Protein AF-A0AAF0Y4F6-F1 (afdb_monomer_lite)

Sequence (196 aa):
MMYAAILATLAAAAPTLATTPGAWFKFPTVPANGFETVSAKYWIDPSSNWTTGYYAATQWSFQGAWPDVQYFGLQPRSKGDGTTTGHLVYSVFGNGSRSKVVERGADGSRRWNGTFIDDQAGKRTPIASFWTDASYGGLSGSVSQWLEYYPFNGMSPLPSEHPCQPKFHIYYGKPNNYISQWTQDGSLEITAGIFS

pLDDT: mean 73.71, std 18.16, range [33.44, 92.25]

Organism: NCBI:txid143232

Structure (mmCIF, N/CA/C/O backbone):
data_AF-A0AAF0Y4F6-F1
#
_entry.id   AF-A0AAF0Y4F6-F1
#
loop_
_atom_site.group_PDB
_atom_site.id
_atom_site.type_symbol
_atom_site.label_atom_id
_atom_site.label_alt_id
_atom_site.label_comp_id
_atom_site.label_asym_id
_atom_site.label_entity_id
_atom_site.label_seq_id
_atom_site.pdbx_PDB_ins_code
_atom_site.Cartn_x
_atom_site.Cartn_y
_atom_site.Cartn_z
_atom_site.occupancy
_atom_site.B_iso_or_equiv
_atom_site.auth_seq_id
_atom_site.auth_comp_id
_atom_site.auth_asym_id
_atom_site.auth_atom_id
_atom_site.pdbx_PDB_model_num
ATOM 1 N N . MET A 1 1 ? 32.714 44.844 44.722 1.00 39.62 1 MET A N 1
ATOM 2 C CA . MET A 1 1 ? 32.118 43.507 44.511 1.00 39.62 1 MET A CA 1
ATOM 3 C C . MET A 1 1 ? 30.900 43.695 43.622 1.00 39.62 1 MET A C 1
ATOM 5 O O . MET A 1 1 ? 29.945 44.312 44.069 1.00 39.62 1 MET A O 1
ATOM 9 N N . MET A 1 2 ? 30.975 43.297 42.351 1.00 34.81 2 MET A N 1
ATOM 10 C CA . MET A 1 2 ? 29.891 43.466 41.372 1.00 34.81 2 MET A CA 1
ATOM 11 C C . MET A 1 2 ? 29.287 42.086 41.102 1.00 34.81 2 MET A C 1
ATOM 13 O O . MET A 1 2 ? 30.004 41.184 40.678 1.00 34.81 2 MET A O 1
ATOM 17 N N . TYR A 1 3 ? 28.002 41.909 41.409 1.00 37.38 3 TYR A N 1
ATOM 18 C CA . TYR A 1 3 ? 27.256 40.689 41.106 1.00 37.38 3 TYR A CA 1
ATOM 19 C C . TYR A 1 3 ? 26.890 40.681 39.617 1.00 37.38 3 TYR A C 1
ATOM 21 O O . TYR A 1 3 ? 26.198 41.581 39.146 1.00 37.38 3 TYR A O 1
ATOM 29 N N . ALA A 1 4 ? 27.354 39.673 38.879 1.00 40.25 4 ALA A N 1
ATOM 30 C CA . ALA A 1 4 ? 26.894 39.397 37.523 1.00 40.25 4 ALA A CA 1
ATOM 31 C C . ALA A 1 4 ? 25.619 38.544 37.598 1.00 40.25 4 ALA A C 1
ATOM 33 O O . ALA A 1 4 ? 25.645 37.423 38.105 1.00 40.25 4 ALA A O 1
ATOM 34 N N . ALA A 1 5 ? 24.499 39.082 37.115 1.00 44.09 5 ALA A N 1
ATOM 35 C CA . ALA A 1 5 ? 23.266 38.327 36.942 1.00 44.09 5 ALA A CA 1
ATOM 36 C C . ALA A 1 5 ? 23.395 37.433 35.699 1.00 44.09 5 ALA A C 1
ATOM 38 O O . ALA A 1 5 ? 23.542 37.928 34.583 1.00 44.09 5 ALA A O 1
ATOM 39 N N . ILE A 1 6 ? 23.350 36.116 35.893 1.00 42.28 6 ILE A N 1
ATOM 40 C CA . ILE A 1 6 ? 23.262 35.146 34.800 1.00 42.28 6 ILE A CA 1
ATOM 41 C C . ILE A 1 6 ? 21.784 35.055 34.405 1.00 42.28 6 ILE A C 1
ATOM 43 O O . ILE A 1 6 ? 20.976 34.492 35.142 1.00 42.28 6 ILE A O 1
ATOM 47 N N . LEU A 1 7 ? 21.422 35.627 33.253 1.00 37.66 7 LEU A N 1
ATOM 48 C CA . LEU A 1 7 ? 20.148 35.328 32.599 1.00 37.66 7 LEU A CA 1
ATOM 49 C C . LEU A 1 7 ? 20.203 33.885 32.083 1.00 37.66 7 LEU A C 1
ATOM 51 O O . LEU A 1 7 ? 20.931 33.588 31.138 1.00 37.66 7 LEU A O 1
ATOM 55 N N . ALA A 1 8 ? 19.418 32.995 32.685 1.00 40.91 8 ALA A N 1
ATOM 56 C CA . ALA A 1 8 ? 19.114 31.700 32.096 1.00 40.91 8 ALA A CA 1
ATOM 57 C C . ALA A 1 8 ? 18.109 31.913 30.954 1.00 40.91 8 ALA A C 1
ATOM 59 O O . ALA A 1 8 ? 16.932 32.191 31.186 1.00 40.91 8 ALA A O 1
ATOM 60 N N . THR A 1 9 ? 18.571 31.814 29.711 1.00 39.66 9 THR A N 1
ATOM 61 C CA . THR A 1 9 ? 17.699 31.711 28.543 1.00 39.66 9 THR A CA 1
ATOM 62 C C . THR A 1 9 ? 16.980 30.366 28.586 1.00 39.66 9 THR A C 1
ATOM 64 O O . THR A 1 9 ? 17.579 29.308 28.406 1.00 39.66 9 THR A O 1
ATOM 67 N N . LEU A 1 10 ? 15.673 30.407 28.841 1.00 37.56 10 LEU A N 1
ATOM 68 C CA . LEU A 1 10 ? 14.789 29.261 28.680 1.00 37.56 10 LEU A CA 1
ATOM 69 C C . LEU A 1 10 ? 14.733 28.936 27.178 1.00 37.56 10 LEU A C 1
ATOM 71 O O . LEU A 1 10 ? 14.124 29.671 26.401 1.00 37.56 10 LEU A O 1
ATOM 75 N N . ALA A 1 11 ? 15.419 27.878 26.748 1.00 40.16 11 ALA A N 1
ATOM 76 C CA . ALA A 1 11 ? 15.269 27.365 25.395 1.00 40.16 11 ALA A CA 1
ATOM 77 C C . ALA A 1 11 ? 13.825 26.868 25.242 1.00 40.16 11 ALA A C 1
ATOM 79 O O . ALA A 1 11 ? 13.437 25.872 25.852 1.00 40.16 11 ALA A O 1
ATOM 80 N N . ALA A 1 12 ? 13.018 27.583 24.457 1.00 39.97 12 ALA A N 1
ATOM 81 C CA . ALA A 1 12 ? 11.730 27.079 24.017 1.00 39.97 12 ALA A CA 1
ATOM 82 C C . ALA A 1 12 ? 11.992 25.799 23.214 1.00 39.97 12 ALA A C 1
ATOM 84 O O . ALA A 1 12 ? 12.579 25.847 22.132 1.00 39.97 12 ALA A O 1
ATOM 85 N N . ALA A 1 13 ? 11.604 24.649 23.765 1.00 39.06 13 ALA A N 1
ATOM 86 C CA . ALA A 1 13 ? 11.522 23.423 22.995 1.00 39.06 13 ALA A CA 1
ATOM 87 C C . ALA A 1 13 ? 10.514 23.680 21.870 1.00 39.06 13 ALA A C 1
ATOM 89 O O . ALA A 1 13 ? 9.320 23.837 22.126 1.00 39.06 13 ALA A O 1
ATOM 90 N N . ALA A 1 14 ? 11.003 23.802 20.634 1.00 36.94 14 ALA A N 1
ATOM 91 C CA . ALA A 1 14 ? 10.131 23.801 19.473 1.00 36.94 14 ALA A CA 1
ATOM 92 C C . ALA A 1 14 ? 9.276 22.524 19.549 1.00 36.94 14 ALA A C 1
ATOM 94 O O . ALA A 1 14 ? 9.843 21.457 19.811 1.00 36.94 14 ALA A O 1
ATOM 95 N N . PRO A 1 15 ? 7.945 22.603 19.370 1.00 39.66 15 PRO A N 1
ATOM 96 C CA . PRO A 1 15 ? 7.125 21.408 19.316 1.00 39.66 15 PRO A CA 1
ATOM 97 C C . PRO A 1 15 ? 7.684 20.527 18.203 1.00 39.66 15 PRO A C 1
ATOM 99 O O . PRO A 1 15 ? 7.708 20.913 17.032 1.00 39.66 15 PRO A O 1
ATOM 102 N N . THR A 1 16 ? 8.196 19.360 18.579 1.00 36.19 16 THR A N 1
ATOM 103 C CA . THR A 1 16 ? 8.467 18.295 17.629 1.00 36.19 16 THR A CA 1
ATOM 104 C C . THR A 1 16 ? 7.122 17.961 17.003 1.00 36.19 16 THR A C 1
ATOM 106 O O . THR A 1 16 ? 6.253 17.381 17.650 1.00 36.19 16 THR A O 1
ATOM 109 N N . LEU A 1 17 ? 6.911 18.399 15.757 1.00 39.03 17 LEU A N 1
ATOM 110 C CA . LEU A 1 17 ? 5.812 17.899 14.942 1.00 39.03 17 LEU A CA 1
ATOM 111 C C . LEU A 1 17 ? 5.880 16.377 15.041 1.00 39.03 17 LEU A C 1
ATOM 113 O O . LEU A 1 17 ? 6.942 15.801 14.790 1.00 39.03 17 LEU A O 1
ATOM 117 N N . ALA A 1 18 ? 4.799 15.747 15.500 1.00 42.53 18 ALA A N 1
ATOM 118 C CA . ALA A 1 18 ? 4.727 14.302 15.605 1.00 42.53 18 ALA A CA 1
ATOM 119 C C . ALA A 1 18 ? 4.980 13.734 14.206 1.00 42.53 18 ALA A C 1
ATOM 121 O O . ALA A 1 18 ? 4.117 13.788 13.333 1.00 42.53 18 ALA A O 1
ATOM 122 N N . THR A 1 19 ? 6.200 13.262 13.958 1.00 51.12 19 THR A N 1
ATOM 123 C CA . THR A 1 19 ? 6.529 12.587 12.711 1.00 51.12 19 THR A CA 1
ATOM 124 C C . THR A 1 19 ? 5.652 11.352 12.641 1.00 51.12 19 THR A C 1
ATOM 126 O O . THR A 1 19 ? 5.628 10.579 13.603 1.00 51.12 19 THR A O 1
ATOM 129 N N . THR A 1 20 ? 4.950 11.169 11.526 1.00 64.50 20 THR A N 1
ATOM 130 C CA . THR A 1 20 ? 4.174 9.963 11.241 1.00 64.50 20 THR A CA 1
ATOM 131 C C . THR A 1 20 ? 5.002 8.731 11.619 1.00 64.50 20 THR A C 1
ATOM 133 O O . THR A 1 20 ? 6.095 8.562 11.066 1.00 64.50 20 THR A O 1
ATOM 136 N N . PRO A 1 21 ? 4.558 7.896 12.579 1.00 80.81 21 PRO A N 1
ATOM 137 C CA . PRO A 1 21 ? 5.321 6.726 12.977 1.00 80.81 21 PRO A CA 1
ATOM 138 C C . PRO A 1 21 ? 5.511 5.825 11.761 1.00 80.81 21 PRO A C 1
ATOM 140 O O . PRO A 1 21 ? 4.554 5.483 11.060 1.00 80.81 21 PRO A O 1
ATOM 143 N N . GLY A 1 22 ? 6.764 5.466 11.497 1.00 83.06 22 GLY A N 1
ATOM 144 C CA . GLY A 1 22 ? 7.112 4.740 10.292 1.00 83.06 22 GLY A CA 1
ATOM 145 C C . GLY A 1 22 ? 8.460 4.045 10.359 1.00 83.06 22 GLY A C 1
ATOM 146 O O . GLY A 1 22 ? 9.295 4.315 11.223 1.00 83.06 22 GLY A O 1
ATOM 147 N N . ALA A 1 23 ? 8.647 3.129 9.421 1.00 84.25 23 ALA A N 1
ATOM 148 C CA . ALA A 1 23 ? 9.854 2.351 9.225 1.00 84.25 23 ALA A CA 1
ATOM 149 C C . ALA A 1 23 ? 10.373 2.556 7.801 1.00 84.25 23 ALA A C 1
ATOM 151 O O . ALA A 1 23 ? 9.603 2.656 6.845 1.00 84.25 23 ALA A O 1
ATOM 152 N N . TRP A 1 24 ? 11.695 2.595 7.672 1.00 86.38 24 TRP A N 1
ATOM 153 C CA . TRP A 1 24 ? 12.390 2.797 6.407 1.00 86.38 24 TRP A CA 1
ATOM 154 C C . TRP A 1 24 ? 13.271 1.591 6.137 1.00 86.38 24 TRP A C 1
ATOM 156 O O . TRP A 1 24 ? 14.052 1.182 6.998 1.00 86.38 24 TRP A O 1
ATOM 166 N N . PHE A 1 25 ? 13.167 1.033 4.937 1.00 85.50 25 PHE A N 1
ATOM 167 C CA . PHE A 1 25 ? 13.961 -0.117 4.536 1.00 85.50 25 PHE A CA 1
ATOM 168 C C . PHE A 1 25 ? 14.711 0.188 3.252 1.00 85.50 25 PHE A C 1
ATOM 170 O O . PHE A 1 25 ? 14.218 0.875 2.354 1.00 85.50 25 PHE A O 1
ATOM 177 N N . LYS A 1 26 ? 15.914 -0.376 3.175 1.00 87.25 26 LYS A N 1
ATOM 178 C CA . LYS A 1 26 ? 16.754 -0.345 1.989 1.00 87.25 26 LYS A CA 1
ATOM 179 C C . LYS A 1 26 ? 17.141 -1.766 1.613 1.00 87.25 26 LYS A C 1
ATOM 181 O O . LYS A 1 26 ? 17.681 -2.504 2.439 1.00 87.25 26 LYS A O 1
ATOM 186 N N . PHE A 1 27 ? 16.872 -2.145 0.372 1.00 83.62 27 PHE A N 1
ATOM 187 C CA . PHE A 1 27 ? 17.299 -3.428 -0.166 1.00 83.62 27 PHE A CA 1
ATOM 188 C C . PHE A 1 27 ? 18.787 -3.370 -0.545 1.00 83.62 27 PHE A C 1
ATOM 190 O O . PHE A 1 27 ? 19.223 -2.390 -1.152 1.00 83.62 27 PHE A O 1
ATOM 197 N N . PRO A 1 28 ? 19.582 -4.396 -0.191 1.00 80.62 28 PRO A N 1
ATOM 198 C CA . PRO A 1 28 ? 21.024 -4.400 -0.443 1.00 80.62 28 PRO A CA 1
ATOM 199 C C . PRO A 1 28 ? 21.362 -4.572 -1.929 1.00 80.62 28 PRO A C 1
ATOM 201 O O . PRO A 1 28 ? 22.411 -4.124 -2.382 1.00 80.62 28 PRO A O 1
ATOM 204 N N . THR A 1 29 ? 20.470 -5.203 -2.691 1.00 84.88 29 THR A N 1
ATOM 205 C CA . THR A 1 29 ? 20.632 -5.448 -4.123 1.00 84.88 29 THR A CA 1
ATOM 206 C C . THR A 1 29 ? 19.362 -5.019 -4.833 1.00 84.88 29 THR A C 1
ATOM 208 O O . THR A 1 29 ? 18.274 -5.471 -4.483 1.00 84.88 29 THR A O 1
ATOM 211 N N . VAL A 1 30 ? 19.509 -4.141 -5.823 1.00 83.50 30 VAL A N 1
ATOM 212 C CA . VAL A 1 30 ? 18.410 -3.617 -6.637 1.00 83.50 30 VAL A CA 1
ATOM 213 C C . VAL A 1 30 ? 18.706 -3.978 -8.091 1.00 83.50 30 VAL A C 1
ATOM 215 O O . VAL A 1 30 ? 19.825 -3.720 -8.544 1.00 83.50 30 VAL A O 1
ATOM 218 N N . PRO A 1 31 ? 17.761 -4.587 -8.828 1.00 83.81 31 PRO A N 1
ATOM 219 C CA . PRO A 1 31 ? 17.922 -4.820 -10.257 1.00 83.81 31 PRO A CA 1
ATOM 220 C C . PRO A 1 31 ? 18.205 -3.512 -11.003 1.00 83.81 31 PRO A C 1
ATOM 222 O O . PRO A 1 31 ? 17.738 -2.452 -10.597 1.00 83.81 31 PRO A O 1
ATOM 225 N N . ALA A 1 32 ? 18.918 -3.585 -12.131 1.00 84.31 32 ALA A N 1
ATOM 226 C CA . ALA A 1 32 ? 19.278 -2.398 -12.914 1.00 84.31 32 ALA A CA 1
ATOM 227 C C . ALA A 1 32 ? 18.058 -1.545 -13.312 1.00 84.31 32 ALA A C 1
ATOM 229 O O . ALA A 1 32 ? 18.153 -0.322 -13.327 1.00 84.31 32 ALA A O 1
ATOM 230 N N . ASN A 1 33 ? 16.914 -2.193 -13.557 1.00 80.88 33 ASN A N 1
ATOM 231 C CA . ASN A 1 33 ? 15.648 -1.550 -13.906 1.00 80.88 33 ASN A CA 1
ATOM 232 C C . ASN A 1 33 ? 14.649 -1.491 -12.739 1.00 80.88 33 ASN A C 1
ATOM 234 O O . ASN A 1 33 ? 13.489 -1.179 -12.976 1.00 80.88 33 ASN A O 1
ATOM 238 N N . GLY A 1 34 ? 15.059 -1.787 -11.506 1.00 84.94 34 GLY A N 1
ATOM 239 C CA . GLY A 1 34 ? 14.187 -1.799 -10.330 1.00 84.94 34 GLY A CA 1
ATOM 240 C C . GLY A 1 34 ? 13.349 -3.072 -10.197 1.00 84.94 34 GLY A C 1
ATOM 241 O O . GLY A 1 34 ? 13.431 -3.992 -11.010 1.00 84.94 34 GLY A O 1
ATOM 242 N N . PHE A 1 35 ? 12.553 -3.145 -9.133 1.00 82.12 35 PHE A N 1
ATOM 243 C CA . PHE A 1 35 ? 11.660 -4.273 -8.878 1.00 82.12 35 PHE A CA 1
ATOM 244 C C . PHE A 1 35 ? 10.362 -4.150 -9.675 1.00 82.12 35 PHE A C 1
ATOM 246 O O . PHE A 1 35 ? 9.711 -3.108 -9.668 1.00 82.12 35 PHE A O 1
ATOM 253 N N . GLU A 1 36 ? 9.951 -5.240 -10.312 1.00 81.00 36 GLU A N 1
ATOM 254 C CA . GLU A 1 36 ? 8.656 -5.338 -10.998 1.00 81.00 36 GLU A CA 1
ATOM 255 C C . GLU A 1 36 ? 7.565 -5.890 -10.078 1.00 81.00 36 GLU A C 1
ATOM 257 O O . GLU A 1 36 ? 6.379 -5.764 -10.370 1.00 81.00 36 GLU A O 1
ATOM 262 N N . THR A 1 37 ? 7.960 -6.508 -8.959 1.00 77.56 37 THR A N 1
ATOM 263 C CA . THR A 1 37 ? 7.037 -7.019 -7.950 1.00 77.56 37 THR A CA 1
ATOM 264 C C . THR A 1 37 ? 7.542 -6.797 -6.538 1.00 77.56 37 THR A C 1
ATOM 266 O O . THR A 1 37 ? 8.669 -7.152 -6.185 1.00 77.56 37 THR A O 1
ATOM 269 N N . VAL A 1 38 ? 6.677 -6.205 -5.717 1.00 80.94 38 VAL A N 1
ATOM 270 C CA . VAL A 1 38 ? 6.918 -5.974 -4.292 1.00 80.94 38 VAL A CA 1
ATOM 271 C C . VAL A 1 38 ? 5.701 -6.391 -3.486 1.00 80.94 38 VAL A C 1
ATOM 273 O O . VAL A 1 38 ? 4.589 -6.500 -4.007 1.00 80.94 38 VAL A O 1
ATOM 276 N N . SER A 1 39 ? 5.925 -6.618 -2.201 1.00 83.25 39 SER A N 1
ATOM 277 C CA . SER A 1 39 ? 4.863 -6.906 -1.258 1.00 83.25 39 SER A CA 1
ATOM 278 C C . SER A 1 39 ? 5.129 -6.313 0.110 1.00 83.25 39 SER A C 1
ATOM 280 O O . SER A 1 39 ? 6.278 -6.161 0.533 1.00 83.25 39 SER A O 1
ATOM 282 N N . ALA A 1 40 ? 4.048 -5.988 0.811 1.00 83.56 40 ALA A N 1
ATOM 283 C CA . ALA A 1 40 ? 4.096 -5.593 2.208 1.00 83.56 40 ALA A CA 1
ATOM 284 C C . ALA A 1 40 ? 3.073 -6.390 3.011 1.00 83.56 40 ALA A C 1
ATOM 286 O O . ALA A 1 40 ? 1.986 -6.702 2.514 1.00 83.56 40 ALA A O 1
ATOM 287 N N . LYS A 1 41 ? 3.454 -6.708 4.252 1.00 83.06 41 LYS A N 1
ATOM 288 C CA . LYS A 1 41 ? 2.602 -7.372 5.234 1.00 83.06 41 LYS A CA 1
ATOM 289 C C . LYS A 1 41 ? 2.161 -6.391 6.308 1.00 83.06 41 LYS A C 1
ATOM 291 O O . LYS A 1 41 ? 2.988 -5.644 6.829 1.00 83.06 41 LYS A O 1
ATOM 296 N N . TYR A 1 42 ? 0.879 -6.432 6.644 1.00 80.75 42 TYR A N 1
ATOM 297 C CA . TYR A 1 42 ? 0.284 -5.631 7.708 1.00 80.75 42 TYR A CA 1
ATOM 298 C C . TYR A 1 42 ? -0.429 -6.539 8.698 1.00 80.75 42 TYR A C 1
ATOM 300 O O . TYR A 1 42 ? -1.126 -7.469 8.286 1.00 80.75 42 TYR A O 1
ATOM 308 N N . TRP A 1 43 ? -0.314 -6.215 9.983 1.00 81.69 43 TRP A N 1
ATOM 309 C CA . TRP A 1 43 ? -1.140 -6.817 11.018 1.00 81.69 43 TRP A CA 1
ATOM 310 C C . TRP A 1 43 ? -1.748 -5.765 11.918 1.00 81.69 43 TRP A C 1
ATOM 312 O O . TRP A 1 43 ? -1.031 -4.955 12.499 1.00 81.69 43 TRP A O 1
ATOM 322 N N . ILE A 1 44 ? -3.067 -5.794 12.051 1.00 81.25 44 ILE A N 1
ATOM 323 C CA . ILE A 1 44 ? -3.775 -4.863 12.927 1.00 81.25 44 ILE A CA 1
ATOM 324 C C . ILE A 1 44 ? -3.989 -5.533 14.272 1.00 81.25 44 ILE A C 1
ATOM 326 O O . ILE A 1 44 ? -4.507 -6.649 14.340 1.00 81.25 44 ILE A O 1
ATOM 330 N N . ASP A 1 45 ? -3.580 -4.836 15.329 1.00 82.44 45 ASP A N 1
ATOM 331 C CA . ASP A 1 45 ? -3.829 -5.257 16.701 1.00 82.44 45 ASP A CA 1
ATOM 332 C C . ASP A 1 45 ? -5.351 -5.273 16.938 1.00 82.44 45 ASP A C 1
ATOM 334 O O . ASP A 1 45 ? -6.000 -4.240 16.714 1.00 82.44 45 ASP A O 1
ATOM 338 N N . PRO A 1 46 ? -5.943 -6.397 17.384 1.00 81.31 46 PRO A N 1
ATOM 339 C CA . PRO A 1 46 ? -7.381 -6.489 17.637 1.00 81.31 46 PRO A CA 1
ATOM 340 C C . PRO A 1 46 ? -7.879 -5.507 18.711 1.00 81.31 46 PRO A C 1
ATOM 342 O O . PRO A 1 46 ? -9.066 -5.195 18.750 1.00 81.31 46 PRO A O 1
ATOM 345 N N . SER A 1 47 ? -6.991 -4.951 19.542 1.00 84.00 47 SER A N 1
ATOM 346 C CA . SER A 1 47 ? -7.303 -3.889 20.506 1.00 84.00 47 SER A CA 1
ATOM 347 C C . SER A 1 47 ? -7.322 -2.470 19.909 1.00 84.00 47 SER A C 1
ATOM 349 O O . SER A 1 47 ? -7.423 -1.491 20.657 1.00 84.00 47 SER A O 1
ATOM 351 N N . SER A 1 48 ? -7.176 -2.339 18.587 1.00 86.12 48 SER A N 1
ATOM 352 C CA . SER A 1 48 ? -7.249 -1.066 17.864 1.00 86.12 48 SER A CA 1
ATOM 353 C C . SER A 1 48 ? -8.686 -0.606 17.649 1.00 86.12 48 SER A C 1
ATOM 355 O O . SER A 1 48 ? -9.565 -1.393 17.304 1.00 86.12 48 SER A O 1
ATOM 357 N N . ASN A 1 49 ? -8.910 0.703 17.724 1.00 87.25 49 ASN A N 1
ATOM 358 C CA . ASN A 1 49 ? -10.168 1.317 17.324 1.00 87.25 49 ASN A CA 1
ATOM 359 C C . ASN A 1 49 ? -10.209 1.436 15.801 1.00 87.25 49 ASN A C 1
ATOM 361 O O . ASN A 1 49 ? -9.636 2.351 15.210 1.00 87.25 49 ASN A O 1
ATOM 365 N N . TRP A 1 50 ? -10.919 0.510 15.166 1.00 83.44 50 TRP A N 1
ATOM 366 C CA . TRP A 1 50 ? -11.192 0.501 13.732 1.00 83.44 50 TRP A CA 1
ATOM 367 C C . TRP A 1 50 ? -12.122 1.664 13.349 1.00 83.44 50 TRP A C 1
ATOM 369 O O . TRP A 1 50 ? -13.330 1.493 13.203 1.00 83.44 50 TRP A O 1
ATOM 379 N N . THR A 1 51 ? -11.557 2.863 13.198 1.00 84.44 51 THR A N 1
ATOM 380 C CA . THR A 1 51 ? -12.284 4.097 12.872 1.00 84.44 51 THR A CA 1
ATOM 381 C C . THR A 1 51 ? -11.671 4.829 11.682 1.00 84.44 51 THR A C 1
ATOM 383 O O . THR A 1 51 ? -10.495 4.663 11.361 1.00 84.44 51 THR A O 1
ATOM 386 N N . THR A 1 52 ? -12.484 5.662 11.037 1.00 88.50 52 THR A N 1
ATOM 387 C CA . THR A 1 52 ? -12.049 6.564 9.968 1.00 88.50 52 THR A CA 1
ATOM 388 C C . THR A 1 52 ? -11.007 7.553 10.496 1.00 88.50 52 THR A C 1
ATOM 390 O O . THR A 1 52 ? -11.137 8.056 11.609 1.00 88.50 52 THR A O 1
ATOM 393 N N . GLY A 1 53 ? -9.997 7.868 9.684 1.00 90.06 53 GLY A N 1
ATOM 394 C CA . GLY A 1 53 ? -8.937 8.822 10.034 1.00 90.06 53 GLY A CA 1
ATOM 395 C C . GLY A 1 53 ? -7.531 8.244 9.921 1.00 90.06 53 GLY A C 1
ATOM 396 O O . GLY A 1 53 ? -6.573 9.004 9.878 1.00 90.06 53 GLY A O 1
ATOM 397 N N . TYR A 1 54 ? -7.402 6.921 9.829 1.00 92.00 54 TYR A N 1
ATOM 398 C CA . TYR A 1 54 ? -6.111 6.257 9.698 1.00 92.00 54 TYR A CA 1
ATOM 399 C C . TYR A 1 54 ? -5.795 5.830 8.273 1.00 92.00 54 TYR A C 1
ATOM 401 O O . TYR A 1 54 ? -6.663 5.321 7.561 1.00 92.00 54 TYR A O 1
ATOM 409 N N . TYR A 1 55 ? -4.527 5.969 7.893 1.00 92.19 55 TYR A N 1
ATOM 410 C CA . TYR A 1 55 ? -3.959 5.327 6.720 1.00 92.19 55 TYR A CA 1
ATOM 411 C C . TYR A 1 55 ? -2.645 4.642 7.085 1.00 92.19 55 TYR A C 1
ATOM 413 O O . TYR A 1 55 ? -1.648 5.292 7.389 1.00 92.19 55 TYR A O 1
ATOM 421 N N . ALA A 1 56 ? -2.659 3.313 7.070 1.00 91.50 56 ALA A N 1
ATOM 422 C CA . ALA A 1 56 ? -1.449 2.516 7.144 1.00 91.50 56 ALA A CA 1
ATOM 423 C C . ALA A 1 56 ? -0.978 2.211 5.728 1.00 91.50 56 ALA A C 1
ATOM 425 O O . ALA A 1 56 ? -1.655 1.479 5.003 1.00 91.50 56 ALA A O 1
ATOM 426 N N . ALA A 1 57 ? 0.165 2.761 5.341 1.00 92.06 57 ALA A N 1
ATOM 427 C CA . ALA A 1 57 ? 0.633 2.728 3.968 1.00 92.06 57 ALA A CA 1
ATOM 428 C C . ALA A 1 57 ? 2.023 2.110 3.851 1.00 92.06 57 ALA A C 1
ATOM 430 O O . ALA A 1 57 ? 2.831 2.114 4.780 1.00 92.06 57 ALA A O 1
ATOM 431 N N . THR A 1 58 ? 2.303 1.564 2.674 1.00 91.75 58 THR A N 1
ATOM 432 C CA . THR A 1 58 ? 3.655 1.284 2.212 1.00 91.75 58 THR A CA 1
ATOM 433 C C . THR A 1 58 ? 3.894 2.015 0.902 1.00 91.75 58 THR A C 1
ATOM 435 O O . THR A 1 58 ? 3.042 2.026 0.016 1.00 91.75 58 THR A O 1
ATOM 438 N N . GLN A 1 59 ? 5.058 2.641 0.804 1.00 92.25 59 GLN A N 1
ATOM 439 C CA . GLN A 1 59 ? 5.431 3.570 -0.242 1.00 92.25 59 GLN A CA 1
ATOM 440 C C . GLN A 1 59 ? 6.739 3.144 -0.903 1.00 92.25 59 GLN A C 1
ATOM 442 O O . GLN A 1 59 ? 7.742 2.930 -0.223 1.00 92.25 59 GLN A O 1
ATOM 447 N N . TRP A 1 60 ? 6.745 3.121 -2.235 1.00 89.94 60 TRP A N 1
ATOM 448 C CA . TRP A 1 60 ? 7.953 2.986 -3.051 1.00 89.94 60 TRP A CA 1
ATOM 449 C C . TRP A 1 60 ? 8.087 4.160 -4.008 1.00 89.94 60 TRP A C 1
ATOM 451 O O . TRP A 1 60 ? 7.104 4.613 -4.590 1.00 89.94 60 TRP A O 1
ATOM 461 N N . SER A 1 61 ? 9.324 4.591 -4.232 1.00 90.19 61 SER A N 1
ATOM 462 C CA . SER A 1 61 ? 9.671 5.443 -5.371 1.00 90.19 61 SER A CA 1
ATOM 463 C C . SER A 1 61 ? 9.938 4.606 -6.614 1.00 90.19 61 SER A C 1
ATOM 465 O O . SER A 1 61 ? 10.399 3.464 -6.506 1.00 90.19 61 SER A O 1
ATOM 467 N N . PHE A 1 62 ? 9.719 5.193 -7.786 1.00 88.62 62 PHE A N 1
ATOM 468 C CA . PHE A 1 62 ? 10.121 4.601 -9.058 1.00 88.62 62 PHE A CA 1
ATOM 469 C C . PHE A 1 62 ? 11.580 4.929 -9.376 1.00 88.62 62 PHE A C 1
ATOM 471 O O . PHE A 1 62 ? 12.071 6.030 -9.124 1.00 88.62 62 PHE A O 1
ATOM 478 N N . GLN A 1 63 ? 12.299 3.966 -9.940 1.00 86.12 63 GLN A N 1
ATOM 479 C CA . GLN A 1 63 ? 13.648 4.195 -10.436 1.00 86.12 63 GLN A CA 1
ATOM 480 C C . GLN A 1 63 ? 13.593 5.056 -11.703 1.00 86.12 63 GLN A C 1
ATOM 482 O O . GLN A 1 63 ? 12.748 4.836 -12.560 1.00 86.12 63 GLN A O 1
ATOM 487 N N . GLY A 1 64 ? 14.480 6.045 -11.825 1.00 83.06 64 GLY A N 1
ATOM 488 C CA . GLY A 1 64 ? 14.545 6.916 -13.007 1.00 83.06 64 GLY A CA 1
ATOM 489 C C . GLY A 1 64 ? 13.440 7.977 -13.116 1.00 83.06 64 GLY A C 1
ATOM 490 O O . GLY A 1 64 ? 13.541 8.830 -13.986 1.00 83.06 64 GLY A O 1
ATOM 491 N N . ALA A 1 65 ? 12.451 7.979 -12.215 1.00 82.31 65 ALA A N 1
ATOM 492 C CA . ALA A 1 65 ? 11.323 8.915 -12.224 1.00 82.31 65 ALA A CA 1
ATOM 493 C C . ALA A 1 65 ? 11.162 9.622 -10.868 1.00 82.31 65 ALA A C 1
ATOM 495 O O . ALA A 1 65 ? 10.100 9.609 -10.270 1.00 82.31 65 ALA A O 1
ATOM 496 N N . TRP A 1 66 ? 12.228 10.207 -10.320 1.00 80.25 66 TRP A N 1
ATOM 497 C CA . TRP A 1 66 ? 12.120 10.985 -9.078 1.00 80.25 66 TRP A CA 1
ATOM 498 C C . TRP A 1 66 ? 11.414 12.332 -9.343 1.00 80.25 66 TRP A C 1
ATOM 500 O O . TRP A 1 66 ? 11.766 12.977 -10.333 1.00 80.25 66 TRP A O 1
ATOM 510 N N . PRO A 1 67 ? 10.482 12.805 -8.487 1.00 88.56 67 PRO A N 1
ATOM 511 C CA . PRO A 1 67 ? 10.111 12.314 -7.152 1.00 88.56 67 PRO A CA 1
ATOM 512 C C . PRO A 1 67 ? 8.897 11.366 -7.125 1.00 88.56 67 PRO A C 1
ATOM 514 O O . PRO A 1 67 ? 8.260 11.217 -6.082 1.00 88.56 67 PRO A O 1
ATOM 517 N N . ASP A 1 68 ? 8.566 10.734 -8.245 1.00 90.88 68 ASP A N 1
ATOM 518 C CA . ASP A 1 68 ? 7.336 9.972 -8.409 1.00 90.88 68 ASP A CA 1
ATOM 519 C C . ASP A 1 68 ? 7.336 8.686 -7.578 1.00 90.88 68 ASP A C 1
ATOM 521 O O . ASP A 1 68 ? 8.350 8.001 -7.366 1.00 90.88 68 ASP A O 1
ATOM 525 N N . VAL A 1 69 ? 6.151 8.352 -7.083 1.00 91.25 69 VAL A N 1
ATOM 526 C CA . VAL A 1 69 ? 5.953 7.350 -6.040 1.00 91.25 69 VAL A CA 1
ATOM 527 C C . VAL A 1 69 ? 4.634 6.629 -6.211 1.00 91.25 69 VAL A C 1
ATOM 529 O O . VAL A 1 69 ? 3.680 7.129 -6.807 1.00 91.25 69 VAL A O 1
ATOM 532 N N . GLN A 1 70 ? 4.566 5.450 -5.616 1.00 88.88 70 GLN A N 1
ATOM 533 C CA . GLN A 1 70 ? 3.324 4.735 -5.417 1.00 88.88 70 GLN A CA 1
ATOM 534 C C . GLN A 1 70 ? 3.143 4.357 -3.955 1.00 88.88 70 GLN A C 1
ATOM 536 O O . GLN A 1 70 ? 4.103 3.955 -3.292 1.00 88.88 70 GLN A O 1
ATOM 541 N N . TYR A 1 71 ? 1.908 4.452 -3.471 1.00 89.50 71 TYR A N 1
ATOM 542 C CA . TYR A 1 71 ? 1.527 4.054 -2.121 1.00 89.50 71 TYR A CA 1
ATOM 543 C C . TYR A 1 71 ? 0.389 3.063 -2.194 1.00 89.50 71 TYR A C 1
ATOM 545 O O . TYR A 1 71 ? -0.555 3.261 -2.955 1.00 89.50 71 TYR A O 1
ATOM 553 N N . PHE A 1 72 ? 0.425 2.056 -1.344 1.00 88.75 72 PHE A N 1
ATOM 554 C CA . PHE A 1 72 ? -0.719 1.195 -1.125 1.00 88.75 72 PHE A CA 1
ATOM 555 C C . PHE A 1 72 ? -0.883 0.891 0.354 1.00 88.75 72 PHE A C 1
ATOM 557 O O . PHE A 1 72 ? 0.072 0.991 1.124 1.00 88.75 72 PHE A O 1
ATOM 564 N N . GLY A 1 73 ? -2.088 0.515 0.763 1.00 88.94 73 GLY A N 1
ATOM 565 C CA . GLY A 1 73 ? -2.335 0.193 2.158 1.00 88.94 73 GLY A CA 1
ATOM 566 C C . GLY A 1 73 ? -3.803 0.152 2.542 1.00 88.94 73 GLY A C 1
ATOM 567 O O . GLY A 1 73 ? -4.687 0.033 1.690 1.00 88.94 73 GLY A O 1
ATOM 568 N N . LEU A 1 74 ? -4.052 0.253 3.846 1.00 88.69 74 LEU A N 1
ATOM 569 C CA . LEU A 1 74 ? -5.374 0.111 4.443 1.00 88.69 74 LEU A CA 1
ATOM 570 C C . LEU A 1 74 ? -5.817 1.395 5.147 1.00 88.69 74 LEU A C 1
ATOM 572 O O . LEU A 1 74 ? -5.092 1.967 5.962 1.00 88.69 74 LEU A O 1
ATOM 576 N N . GLN A 1 75 ? -7.062 1.777 4.888 1.00 90.62 75 GLN A N 1
ATOM 577 C CA . GLN A 1 75 ? -7.804 2.792 5.619 1.00 90.62 75 GLN A CA 1
ATOM 578 C C . GLN A 1 75 ? -9.027 2.148 6.281 1.00 90.62 75 GLN A C 1
ATOM 580 O O . GLN A 1 75 ? -9.989 1.811 5.585 1.00 90.62 75 GLN A O 1
ATOM 585 N N . PRO A 1 76 ? -9.040 1.951 7.607 1.00 88.56 76 PRO A N 1
ATOM 586 C CA . PRO A 1 76 ? -10.270 1.615 8.311 1.00 88.56 76 PRO A CA 1
ATOM 587 C C . PRO A 1 76 ? -11.318 2.712 8.076 1.00 88.56 76 PRO A C 1
ATOM 589 O O . PRO A 1 76 ? -11.007 3.903 8.130 1.00 88.56 76 PRO A O 1
ATOM 592 N N . ARG A 1 77 ? -12.563 2.326 7.792 1.00 84.50 77 ARG A N 1
ATOM 593 C CA . ARG A 1 77 ? -13.684 3.257 7.601 1.00 84.50 77 ARG A CA 1
ATOM 594 C C . ARG A 1 77 ? -14.909 2.791 8.361 1.00 84.50 77 ARG A C 1
ATOM 596 O O . ARG A 1 77 ? -15.375 1.672 8.146 1.00 84.50 77 ARG A O 1
ATOM 603 N N . SER A 1 78 ? -15.447 3.659 9.213 1.00 82.06 78 SER A N 1
ATOM 604 C CA . SER A 1 78 ? -16.761 3.432 9.820 1.00 82.06 78 SER A CA 1
ATOM 605 C C . SER A 1 78 ? -17.836 3.385 8.731 1.00 82.06 78 SER A C 1
ATOM 607 O O . SER A 1 78 ? -17.796 4.181 7.789 1.00 82.06 78 SER A O 1
ATOM 609 N N . LYS A 1 79 ? -18.795 2.464 8.856 1.00 77.44 79 LYS A N 1
ATOM 610 C CA . LYS A 1 79 ? -19.969 2.379 7.973 1.00 77.44 79 LYS A CA 1
ATOM 611 C C . LYS A 1 79 ? -21.181 3.159 8.494 1.00 77.44 79 LYS A C 1
ATOM 613 O O . LYS A 1 79 ? -22.193 3.224 7.807 1.00 77.44 79 LYS A O 1
ATOM 618 N N . GLY A 1 80 ? -21.091 3.758 9.684 1.00 74.50 80 GLY A N 1
ATOM 619 C CA . GLY A 1 80 ? -22.185 4.524 10.300 1.00 74.50 80 GLY A CA 1
ATOM 620 C C . GLY A 1 80 ? -23.265 3.681 10.995 1.00 74.50 80 GLY A C 1
ATOM 621 O O . GLY A 1 80 ? -24.084 4.238 11.714 1.00 74.50 80 GLY A O 1
ATOM 622 N N . ASP A 1 81 ? -23.232 2.355 10.855 1.00 81.56 81 ASP A N 1
ATOM 623 C CA . ASP A 1 81 ? -24.120 1.382 11.515 1.00 81.56 81 ASP A CA 1
ATOM 624 C C . ASP A 1 81 ? -23.472 0.718 12.750 1.00 81.56 81 ASP A C 1
ATOM 626 O O . ASP A 1 81 ? -23.931 -0.311 13.238 1.00 81.56 81 ASP A O 1
ATOM 630 N N . GLY A 1 82 ? -22.370 1.292 13.242 1.00 71.56 82 GLY A N 1
ATOM 631 C CA . GLY A 1 82 ? -21.545 0.709 14.302 1.00 71.56 82 GLY A CA 1
ATOM 632 C C . GLY A 1 82 ? -20.541 -0.341 13.815 1.00 71.56 82 GLY A C 1
ATOM 633 O O . GLY A 1 82 ? -19.758 -0.832 14.625 1.00 71.56 82 GLY A O 1
ATOM 634 N N . THR A 1 83 ? -20.509 -0.661 12.516 1.00 77.19 83 THR A N 1
ATOM 635 C CA . THR A 1 83 ? -19.513 -1.562 11.915 1.00 77.19 83 THR A CA 1
ATOM 636 C C . THR A 1 83 ? -18.413 -0.796 11.174 1.00 77.19 83 THR A C 1
ATOM 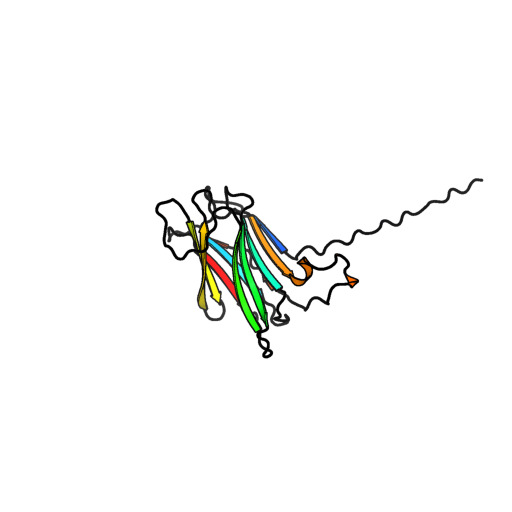638 O O . THR A 1 83 ? -18.564 0.375 10.807 1.00 77.19 83 THR A O 1
ATOM 641 N N . THR A 1 84 ? -17.293 -1.476 10.913 1.00 77.75 84 THR A N 1
ATOM 642 C CA . THR A 1 84 ? -16.156 -0.928 10.159 1.00 77.75 84 THR A CA 1
ATOM 643 C C . THR A 1 84 ? -15.867 -1.785 8.927 1.00 77.75 84 THR A C 1
ATOM 645 O O . THR A 1 84 ? -16.094 -2.994 8.916 1.00 77.75 84 THR A O 1
ATOM 648 N N . THR A 1 85 ? -15.350 -1.167 7.866 1.00 82.94 85 THR A N 1
ATOM 649 C CA . THR A 1 85 ? -14.732 -1.857 6.727 1.00 82.94 85 THR A CA 1
ATOM 650 C C . THR A 1 85 ? -13.271 -1.472 6.581 1.00 82.94 85 THR A C 1
ATOM 652 O O . THR A 1 85 ? -12.888 -0.331 6.835 1.00 82.94 85 THR A O 1
ATOM 655 N N . GLY A 1 86 ? -12.460 -2.405 6.093 1.00 82.44 86 GLY A N 1
ATOM 656 C CA . GLY A 1 86 ? -11.181 -2.062 5.487 1.00 82.44 86 GLY A CA 1
ATOM 657 C C . GLY A 1 86 ? -11.417 -1.449 4.109 1.00 82.44 86 GLY A C 1
ATOM 658 O O . GLY A 1 86 ? -12.088 -2.056 3.275 1.00 82.44 86 GLY A O 1
ATOM 659 N N . HIS A 1 87 ? -10.904 -0.247 3.867 1.00 86.50 87 HIS A N 1
ATOM 660 C CA . HIS A 1 87 ? -10.797 0.325 2.531 1.00 86.50 87 HIS A CA 1
ATOM 661 C C . HIS A 1 87 ? -9.351 0.203 2.060 1.00 86.50 87 HIS A C 1
ATOM 663 O O . HIS A 1 87 ? -8.436 0.709 2.705 1.00 86.50 87 HIS A O 1
ATOM 669 N N . LEU A 1 88 ? -9.149 -0.493 0.948 1.00 86.62 88 LEU A N 1
ATOM 670 C CA . LEU A 1 88 ? -7.830 -0.699 0.368 1.00 86.62 88 LEU A CA 1
ATOM 671 C C . LEU A 1 88 ? -7.547 0.431 -0.612 1.00 86.62 88 LEU A C 1
ATOM 673 O O . LEU A 1 88 ? -8.361 0.717 -1.489 1.00 86.62 88 LEU A O 1
ATOM 677 N N . VAL A 1 89 ? -6.396 1.069 -0.443 1.00 86.38 89 VAL A N 1
ATOM 678 C CA . VAL A 1 89 ? -5.947 2.174 -1.287 1.00 86.38 89 VAL A CA 1
ATOM 679 C C . VAL A 1 89 ? -4.735 1.715 -2.072 1.00 86.38 89 VAL A C 1
ATOM 681 O O . VAL A 1 89 ? -3.842 1.068 -1.528 1.00 86.38 89 VAL A O 1
ATOM 684 N N . TYR A 1 90 ? -4.702 2.078 -3.348 1.00 86.56 90 TYR A N 1
ATOM 685 C CA . TYR A 1 90 ? -3.504 2.054 -4.165 1.00 86.56 90 TYR A CA 1
ATOM 686 C C . TYR A 1 90 ? -3.496 3.330 -5.002 1.00 86.56 90 TYR A C 1
ATOM 688 O O . TYR A 1 90 ? -4.475 3.630 -5.683 1.00 86.56 90 TYR A O 1
ATOM 696 N N . SER A 1 91 ? -2.415 4.090 -4.896 1.00 86.62 91 SER A N 1
ATOM 697 C CA . SER A 1 91 ? -2.238 5.392 -5.520 1.00 86.62 91 SER A CA 1
ATOM 698 C C . SER A 1 91 ? -0.872 5.467 -6.183 1.00 86.62 91 SER A C 1
ATOM 700 O O . SER A 1 91 ? 0.114 4.953 -5.653 1.00 86.62 91 SER A O 1
ATOM 702 N N . VAL A 1 92 ? -0.812 6.168 -7.308 1.00 87.06 92 VAL A N 1
ATOM 703 C CA . VAL A 1 92 ? 0.424 6.537 -8.001 1.00 87.06 92 VAL A CA 1
ATOM 704 C C . VAL A 1 92 ? 0.424 8.054 -8.144 1.00 87.06 92 VAL A C 1
ATOM 706 O O . VAL A 1 92 ? -0.581 8.632 -8.555 1.00 87.06 92 VAL A O 1
ATOM 709 N N . PHE A 1 93 ? 1.532 8.690 -7.784 1.00 86.75 93 PHE A N 1
ATOM 710 C CA . PHE A 1 93 ? 1.747 10.125 -7.916 1.00 86.75 93 PHE A CA 1
ATOM 711 C C . PHE A 1 93 ? 2.951 10.342 -8.815 1.00 86.75 93 PHE A C 1
ATOM 713 O O . PHE A 1 93 ? 4.060 9.936 -8.471 1.00 86.75 93 PHE A O 1
ATOM 720 N N . GLY A 1 94 ? 2.718 10.974 -9.958 1.00 83.94 94 GLY A N 1
ATOM 721 C CA . GLY A 1 94 ? 3.775 11.277 -10.904 1.00 83.94 94 GLY A CA 1
ATOM 722 C C . GLY A 1 94 ? 3.253 11.656 -12.279 1.00 83.94 94 GLY A C 1
ATOM 723 O O . GLY A 1 94 ? 2.096 11.374 -12.624 1.00 83.94 94 GLY A O 1
ATOM 724 N N . ASN A 1 95 ? 4.096 12.335 -13.052 1.00 80.31 95 ASN A N 1
ATOM 725 C CA . ASN A 1 95 ? 3.728 12.808 -14.382 1.00 80.31 95 ASN A CA 1
ATOM 726 C C . ASN A 1 95 ? 3.527 11.626 -15.343 1.00 80.31 95 ASN A C 1
ATOM 728 O O . ASN A 1 95 ? 4.353 10.731 -15.401 1.00 80.31 95 ASN A O 1
ATOM 732 N N . GLY A 1 96 ? 2.436 11.608 -16.111 1.00 73.50 96 GLY A N 1
ATOM 733 C CA . GLY A 1 96 ? 2.156 10.504 -17.044 1.00 73.50 96 GLY A CA 1
ATOM 734 C C . GLY A 1 96 ? 1.539 9.249 -16.408 1.00 73.50 96 GLY A C 1
ATOM 735 O O . GLY A 1 96 ? 1.196 8.303 -17.126 1.00 73.50 96 GLY A O 1
ATOM 736 N N . SER A 1 97 ? 1.308 9.243 -15.090 1.00 67.50 97 SER A N 1
ATOM 737 C CA . SER A 1 97 ? 0.506 8.203 -14.440 1.00 67.50 97 SER A CA 1
ATOM 738 C C . SER A 1 97 ? -0.976 8.313 -14.829 1.00 67.50 97 SER A C 1
ATOM 740 O O . SER A 1 97 ? -1.554 9.401 -14.884 1.00 67.50 97 SER A O 1
ATOM 742 N N . ARG A 1 98 ? -1.615 7.179 -15.149 1.00 68.00 98 ARG A N 1
ATOM 743 C CA . ARG A 1 98 ? -3.035 7.139 -15.553 1.00 68.00 98 ARG A CA 1
ATOM 744 C C . ARG A 1 98 ? -3.757 5.912 -15.003 1.00 68.00 98 ARG A C 1
ATOM 746 O O . ARG A 1 98 ? -3.250 4.792 -15.075 1.00 68.00 98 ARG A O 1
ATOM 753 N N . SER A 1 99 ? -4.979 6.103 -14.510 1.00 56.97 99 SER A N 1
ATOM 754 C CA . SER A 1 99 ? -5.911 5.013 -14.211 1.00 56.97 99 SER A CA 1
ATOM 755 C C . SER A 1 99 ? -6.620 4.599 -15.507 1.00 56.97 99 SER A C 1
ATOM 757 O O . SER A 1 99 ? -7.530 5.267 -15.992 1.00 56.97 99 SER A O 1
ATOM 759 N N . LYS A 1 100 ? -6.176 3.507 -16.136 1.00 49.75 100 LYS A N 1
ATOM 760 C CA . LYS A 1 100 ? -6.857 2.924 -17.304 1.00 49.75 100 LYS A CA 1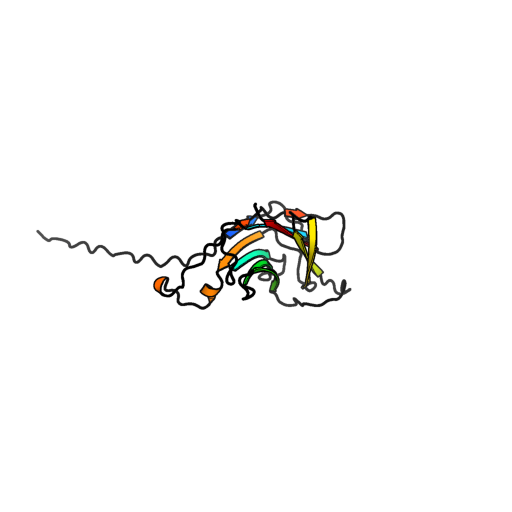
ATOM 761 C C . LYS A 1 100 ? -6.872 1.399 -17.227 1.00 49.75 100 LYS A C 1
ATOM 763 O O . LYS A 1 100 ? -5.858 0.775 -16.935 1.00 49.75 100 LYS A O 1
ATOM 768 N N . VAL A 1 101 ? -8.020 0.803 -17.550 1.00 38.91 101 VAL A N 1
ATOM 769 C CA . VAL A 1 101 ? -8.163 -0.632 -17.842 1.00 38.91 101 VAL A CA 1
ATOM 770 C C . VAL A 1 101 ? -7.808 -0.837 -19.315 1.00 38.91 101 VAL A C 1
ATOM 772 O O . VAL A 1 101 ? -8.674 -0.871 -20.179 1.00 38.91 101 VAL A O 1
ATOM 775 N N . VAL A 1 102 ? -6.523 -0.859 -19.635 1.00 40.41 102 VAL A N 1
ATOM 776 C CA . VAL A 1 102 ? -6.016 -1.316 -20.941 1.00 40.41 102 VAL A CA 1
ATOM 777 C C . VAL A 1 102 ? -4.933 -2.346 -20.624 1.00 40.41 102 VAL A C 1
ATOM 779 O O . VAL A 1 102 ? -4.452 -2.340 -19.500 1.00 40.41 102 VAL A O 1
ATOM 782 N N . GLU A 1 103 ? -4.615 -3.285 -21.510 1.00 39.59 103 GLU A N 1
ATOM 783 C CA . GLU A 1 103 ? -3.465 -4.198 -21.370 1.00 39.59 103 GLU A CA 1
ATOM 784 C C . GLU A 1 103 ? -2.231 -3.616 -22.081 1.00 39.59 103 GLU A C 1
ATOM 786 O O . GLU A 1 103 ? -2.373 -2.608 -22.766 1.00 39.59 103 GLU A O 1
ATOM 791 N N . ARG A 1 104 ? -1.030 -4.193 -21.874 1.00 44.22 104 ARG A N 1
ATOM 792 C CA . ARG A 1 104 ? 0.290 -3.691 -22.346 1.00 44.22 104 ARG A CA 1
ATOM 793 C C . ARG A 1 104 ? 0.181 -2.802 -23.590 1.00 44.22 104 ARG A C 1
ATOM 795 O O . ARG A 1 104 ? -0.089 -3.291 -24.684 1.00 44.22 104 ARG A O 1
ATOM 802 N N . GLY A 1 105 ? 0.429 -1.503 -23.426 1.00 49.09 105 GLY A N 1
ATOM 803 C CA . GLY A 1 105 ? 0.639 -0.634 -24.572 1.00 49.09 105 GLY A CA 1
ATOM 804 C C . GLY A 1 105 ? 1.926 -1.052 -25.281 1.00 49.09 105 GLY A C 1
ATOM 805 O O . GLY A 1 105 ? 2.956 -1.262 -24.642 1.00 49.09 105 GLY A O 1
ATOM 806 N N . ALA A 1 106 ? 1.898 -1.143 -26.610 1.00 56.84 106 ALA A N 1
ATOM 807 C CA . ALA A 1 106 ? 3.103 -1.302 -27.432 1.00 56.84 106 ALA A CA 1
ATOM 808 C C . ALA A 1 106 ? 4.086 -0.105 -27.310 1.00 56.84 106 ALA A C 1
ATOM 810 O O . ALA A 1 106 ? 5.131 -0.095 -27.949 1.00 56.84 106 ALA A O 1
ATOM 811 N N . ASP A 1 107 ? 3.746 0.896 -26.489 1.00 66.06 107 ASP A N 1
ATOM 812 C CA . ASP A 1 107 ? 4.442 2.161 -26.249 1.00 66.06 107 ASP A CA 1
ATOM 813 C C . ASP A 1 107 ? 5.488 2.101 -25.117 1.00 66.06 107 ASP A C 1
ATOM 815 O O . ASP A 1 107 ? 6.085 3.120 -24.784 1.00 66.06 107 ASP A O 1
ATOM 819 N N . GLY A 1 108 ? 5.711 0.931 -24.506 1.00 68.81 108 GLY A N 1
ATOM 820 C CA . GLY A 1 108 ? 6.658 0.772 -23.395 1.00 68.81 108 GLY A CA 1
ATOM 821 C C . GLY A 1 108 ? 6.110 1.194 -22.027 1.00 68.81 108 GLY A C 1
ATOM 822 O O . GLY A 1 108 ? 6.862 1.214 -21.053 1.00 68.81 108 GLY A O 1
ATOM 823 N N . SER A 1 109 ? 4.812 1.499 -21.925 1.00 74.81 109 SER A N 1
ATOM 824 C CA . SER A 1 109 ? 4.150 1.742 -20.640 1.00 74.81 109 SER A CA 1
ATOM 825 C C . SER A 1 109 ? 4.072 0.472 -19.778 1.00 74.81 109 SER A C 1
ATOM 827 O O . SER A 1 109 ? 3.975 -0.651 -20.285 1.00 74.81 109 SER A O 1
ATOM 829 N N . ARG A 1 110 ? 4.116 0.635 -18.450 1.00 76.62 110 ARG A N 1
ATOM 830 C CA . ARG A 1 110 ? 4.004 -0.474 -17.488 1.00 76.62 110 ARG A CA 1
ATOM 831 C C . ARG A 1 110 ? 2.660 -0.452 -16.782 1.00 76.62 110 ARG A C 1
ATOM 833 O O . ARG A 1 110 ? 2.251 0.583 -16.262 1.00 76.62 110 ARG A O 1
ATOM 840 N N . ARG A 1 111 ? 2.019 -1.621 -16.723 1.00 81.44 111 ARG A N 1
ATOM 841 C CA . ARG A 1 111 ? 0.874 -1.886 -15.851 1.00 81.44 111 ARG A CA 1
ATOM 842 C C . ARG A 1 111 ? 1.377 -2.288 -14.474 1.00 81.44 111 ARG A C 1
ATOM 844 O O . ARG A 1 111 ? 2.284 -3.109 -14.381 1.00 81.44 111 ARG A O 1
ATOM 851 N N . TRP A 1 112 ? 0.722 -1.780 -13.445 1.00 80.25 112 TRP A N 1
ATOM 852 C CA . TRP A 1 112 ? 0.913 -2.188 -12.065 1.00 80.25 112 TRP A CA 1
ATOM 853 C C . TRP A 1 112 ? -0.402 -2.707 -11.512 1.00 80.25 112 TRP A C 1
ATOM 855 O O . TRP A 1 112 ? -1.394 -1.981 -11.523 1.00 80.25 112 TRP A O 1
ATOM 865 N N . ASN A 1 113 ? -0.429 -3.955 -11.053 1.00 82.06 113 ASN A N 1
ATOM 866 C CA . ASN A 1 113 ? -1.635 -4.597 -10.531 1.00 82.06 113 ASN A CA 1
ATOM 867 C C . ASN A 1 113 ? -1.539 -4.793 -9.024 1.00 82.06 113 ASN A C 1
ATOM 869 O O . ASN A 1 113 ? -0.729 -5.593 -8.580 1.00 82.06 113 ASN A O 1
ATOM 873 N N . GLY A 1 114 ? -2.391 -4.134 -8.245 1.00 79.69 114 GLY A N 1
ATOM 874 C CA . GLY A 1 114 ? -2.508 -4.388 -6.814 1.00 79.69 114 GLY A CA 1
ATOM 875 C C . GLY A 1 114 ? -3.448 -5.557 -6.527 1.00 79.69 114 GLY A C 1
ATOM 876 O O . GLY A 1 114 ? -4.595 -5.565 -6.981 1.00 79.69 114 GLY A O 1
ATOM 877 N N . THR A 1 115 ? -2.991 -6.509 -5.719 1.00 82.31 115 THR A N 1
ATOM 878 C CA . THR A 1 115 ? -3.811 -7.599 -5.170 1.00 82.31 115 THR A CA 1
ATOM 879 C C . THR A 1 115 ? -3.739 -7.589 -3.654 1.00 82.31 115 THR A C 1
ATOM 881 O O . THR A 1 115 ? -2.652 -7.515 -3.105 1.00 82.31 115 THR A O 1
ATOM 884 N N . PHE A 1 116 ? -4.875 -7.709 -2.979 1.00 82.44 116 PHE A N 1
ATOM 885 C CA . PHE A 1 116 ? -4.960 -7.964 -1.547 1.00 82.44 116 PHE A CA 1
ATOM 886 C C . PHE A 1 116 ? -5.066 -9.459 -1.258 1.00 82.44 116 PHE A C 1
ATOM 888 O O . PHE A 1 116 ? -5.877 -10.151 -1.871 1.00 82.44 116 PHE A O 1
ATOM 895 N N . ILE A 1 117 ? -4.270 -9.937 -0.312 1.00 82.94 117 ILE A N 1
ATOM 896 C CA . ILE A 1 117 ? -4.238 -11.310 0.176 1.00 82.94 117 ILE A CA 1
ATOM 897 C C . ILE A 1 117 ? -4.651 -11.277 1.646 1.00 82.94 117 ILE A C 1
ATOM 899 O O . ILE A 1 117 ? -3.944 -10.710 2.481 1.00 82.94 117 ILE A O 1
ATOM 903 N N . ASP A 1 118 ? -5.802 -11.874 1.935 1.00 80.31 118 ASP A N 1
ATOM 904 C CA . ASP A 1 118 ? -6.239 -12.188 3.291 1.00 80.31 118 ASP A CA 1
ATOM 905 C C . ASP A 1 118 ? -5.515 -13.463 3.739 1.00 80.31 118 ASP A C 1
ATOM 907 O O . ASP A 1 118 ? -5.858 -14.558 3.286 1.00 80.31 118 ASP A O 1
ATOM 911 N N . ASP A 1 119 ? -4.496 -13.319 4.590 1.00 74.50 119 ASP A N 1
ATOM 912 C CA . ASP A 1 119 ? -3.686 -14.452 5.065 1.00 74.50 119 ASP A CA 1
ATOM 913 C C . ASP A 1 119 ? -4.510 -15.443 5.910 1.00 74.50 119 ASP A C 1
ATOM 915 O O . ASP A 1 119 ? -4.172 -16.625 5.958 1.00 74.50 119 ASP A O 1
ATOM 919 N N . GLN A 1 120 ? -5.592 -14.996 6.561 1.00 77.25 120 GLN A N 1
ATOM 920 C CA . GLN A 1 120 ? -6.446 -15.878 7.364 1.00 77.25 120 GLN A CA 1
ATOM 921 C C . GLN A 1 120 ? -7.384 -16.703 6.482 1.00 77.25 120 GLN A C 1
ATOM 923 O O . GLN A 1 120 ? -7.539 -17.906 6.688 1.00 77.25 120 GLN A O 1
ATOM 928 N N . ALA A 1 121 ? -8.016 -16.062 5.496 1.00 78.25 121 ALA A N 1
ATOM 929 C CA . ALA A 1 121 ? -8.975 -16.716 4.608 1.00 78.25 121 ALA A CA 1
ATOM 930 C C . ALA A 1 121 ? -8.326 -17.368 3.374 1.00 78.25 121 ALA A C 1
ATOM 932 O O . ALA A 1 121 ? -9.010 -18.048 2.607 1.00 78.25 121 ALA A O 1
ATOM 933 N N . GLY A 1 122 ? -7.041 -17.103 3.116 1.00 77.25 122 GLY A N 1
ATOM 934 C CA . GLY A 1 122 ? -6.358 -17.466 1.870 1.00 77.25 122 GLY A CA 1
ATOM 935 C C . GLY A 1 122 ? -6.942 -16.774 0.629 1.00 77.25 122 GLY A C 1
ATOM 936 O O . GLY A 1 122 ? -6.705 -17.208 -0.500 1.00 77.25 122 GLY A O 1
ATOM 937 N N . LYS A 1 123 ? -7.748 -15.720 0.812 1.00 81.94 123 LYS A N 1
ATOM 938 C CA . LYS A 1 123 ? -8.515 -15.081 -0.263 1.00 81.94 123 LYS A CA 1
ATOM 939 C C . LYS A 1 123 ? -7.696 -13.993 -0.945 1.00 81.94 123 LYS A C 1
ATOM 941 O O . LYS A 1 123 ? -7.203 -13.074 -0.298 1.00 81.94 123 LYS A O 1
ATOM 946 N N . ARG A 1 124 ? -7.646 -14.042 -2.277 1.00 83.00 124 ARG A N 1
ATOM 947 C CA . ARG A 1 124 ? -7.011 -13.022 -3.124 1.00 83.00 124 ARG A CA 1
ATOM 948 C C . ARG A 1 124 ? -8.071 -12.121 -3.756 1.00 83.00 124 ARG A C 1
ATOM 950 O O . ARG A 1 124 ? -9.032 -12.614 -4.340 1.00 83.00 124 ARG A O 1
ATOM 957 N N . THR A 1 125 ? -7.899 -10.809 -3.641 1.00 80.31 125 THR A N 1
ATOM 958 C CA . THR A 1 125 ? -8.833 -9.791 -4.141 1.00 80.31 125 THR A CA 1
ATOM 959 C C . THR A 1 125 ? -8.060 -8.728 -4.926 1.00 80.31 125 THR A C 1
ATOM 961 O O . THR A 1 125 ? -7.282 -7.993 -4.320 1.00 80.31 125 THR A O 1
ATOM 964 N N . PRO A 1 126 ? -8.237 -8.606 -6.252 1.00 82.12 126 PRO A N 1
ATOM 965 C CA . PRO A 1 126 ? -7.682 -7.486 -7.012 1.00 82.12 126 PRO A CA 1
ATOM 966 C C . PRO A 1 126 ? -8.219 -6.155 -6.471 1.00 82.12 126 PRO A C 1
ATOM 968 O O . PRO A 1 126 ? -9.421 -6.038 -6.233 1.00 82.12 126 PRO A O 1
ATOM 971 N N . ILE A 1 127 ? -7.350 -5.164 -6.270 1.00 80.00 127 ILE A N 1
ATOM 972 C CA . ILE A 1 127 ? -7.742 -3.860 -5.709 1.00 80.00 127 ILE A CA 1
ATOM 973 C C . ILE A 1 127 ? -7.762 -2.742 -6.752 1.00 80.00 127 ILE A C 1
ATOM 975 O O . ILE A 1 127 ? -8.724 -1.983 -6.811 1.00 80.00 127 ILE A O 1
ATOM 979 N N . ALA A 1 128 ? -6.720 -2.631 -7.579 1.00 72.19 128 ALA A N 1
ATOM 980 C CA . ALA A 1 128 ? -6.594 -1.596 -8.600 1.00 72.19 128 ALA A CA 1
ATOM 981 C C . ALA A 1 128 ? -5.490 -1.942 -9.607 1.00 72.19 128 ALA A C 1
ATOM 983 O O . ALA A 1 128 ? -4.569 -2.701 -9.299 1.00 72.19 128 ALA A O 1
ATOM 984 N N . SER A 1 129 ? -5.560 -1.324 -10.786 1.00 77.31 129 SER A N 1
ATOM 985 C CA . SER A 1 129 ? -4.477 -1.319 -11.769 1.00 77.31 129 SER A CA 1
ATOM 986 C C . SER A 1 129 ? -4.133 0.114 -12.174 1.00 77.31 129 SER A C 1
ATOM 988 O O . SER A 1 129 ? -5.038 0.912 -12.427 1.00 77.31 129 SER A O 1
ATOM 990 N N . PHE A 1 130 ? -2.845 0.418 -12.312 1.00 75.75 130 PHE A N 1
ATOM 991 C CA . PHE A 1 130 ? -2.356 1.714 -12.794 1.00 75.75 130 PHE A CA 1
ATOM 992 C C . PHE A 1 130 ? -1.360 1.555 -13.931 1.00 75.75 130 PHE A C 1
ATOM 994 O O . PHE A 1 130 ? -0.763 0.494 -14.104 1.00 75.75 130 PHE A O 1
ATOM 1001 N N . TRP A 1 131 ? -1.179 2.633 -14.688 1.00 77.88 131 TRP A N 1
ATOM 1002 C CA . TRP A 1 131 ? -0.177 2.727 -15.737 1.00 77.88 131 TRP A CA 1
ATOM 1003 C C . TRP A 1 131 ? 0.827 3.818 -15.423 1.00 77.88 131 TRP A C 1
ATOM 1005 O O . TRP A 1 131 ? 0.432 4.926 -15.058 1.00 77.88 131 TRP A O 1
ATOM 1015 N N . THR A 1 132 ? 2.097 3.512 -15.647 1.00 80.31 132 THR A N 1
ATOM 1016 C CA . THR A 1 132 ? 3.172 4.496 -15.790 1.00 80.31 132 THR A CA 1
ATOM 1017 C C . THR A 1 132 ? 3.662 4.472 -17.234 1.00 80.31 132 THR A C 1
ATOM 1019 O O . THR A 1 132 ? 3.680 3.406 -17.857 1.00 80.31 132 THR A O 1
ATOM 1022 N N . ASP A 1 133 ? 4.043 5.617 -17.794 1.00 83.25 133 ASP A N 1
ATOM 1023 C CA . ASP A 1 133 ? 4.621 5.651 -19.140 1.00 83.25 133 ASP A CA 1
ATOM 1024 C C . ASP A 1 133 ? 6.053 5.070 -19.174 1.00 83.25 133 ASP A C 1
ATOM 1026 O O . ASP A 1 133 ? 6.590 4.610 -18.161 1.00 83.25 133 ASP A O 1
ATOM 1030 N N . ALA A 1 134 ? 6.660 5.049 -20.363 1.00 82.12 134 ALA A N 1
ATOM 1031 C CA . ALA A 1 134 ? 7.981 4.464 -20.588 1.00 82.12 134 ALA A CA 1
ATOM 1032 C C . ALA A 1 134 ? 9.133 5.206 -19.881 1.00 82.12 134 ALA A C 1
ATOM 1034 O O . ALA A 1 134 ? 10.234 4.661 -19.808 1.00 82.12 134 ALA A O 1
ATOM 1035 N N . SER A 1 135 ? 8.908 6.423 -19.366 1.00 83.69 135 SER A N 1
ATOM 1036 C CA . SER A 1 135 ? 9.927 7.177 -18.621 1.00 83.69 135 SER A CA 1
ATOM 1037 C C . SER A 1 135 ? 10.189 6.601 -17.229 1.00 83.69 135 SER A C 1
ATOM 1039 O O . SER A 1 135 ? 11.253 6.821 -16.652 1.00 83.69 135 SER A O 1
ATOM 1041 N N . TYR A 1 136 ? 9.254 5.814 -16.700 1.00 84.12 136 TYR A N 1
ATOM 1042 C CA . TYR A 1 136 ? 9.414 5.166 -15.410 1.00 84.12 136 TYR A CA 1
ATOM 1043 C C . TYR A 1 136 ? 10.372 3.984 -15.533 1.00 84.12 136 TYR A C 1
ATOM 1045 O O . TYR A 1 136 ? 10.452 3.324 -16.570 1.00 84.12 136 TYR A O 1
ATOM 1053 N N . GLY A 1 137 ? 11.068 3.653 -14.452 1.00 84.81 137 GLY A N 1
ATOM 1054 C CA . GLY A 1 137 ? 11.657 2.340 -14.204 1.00 84.81 137 GLY A CA 1
ATOM 1055 C C . GLY A 1 137 ? 10.725 1.460 -13.367 1.00 84.81 137 GLY A C 1
ATOM 1056 O O . GLY A 1 137 ? 9.559 1.787 -13.132 1.00 84.81 137 GLY A O 1
ATOM 1057 N N . GLY A 1 138 ? 11.239 0.327 -12.907 1.00 84.69 138 GLY A N 1
ATOM 1058 C CA . GLY A 1 138 ? 10.636 -0.446 -11.829 1.00 84.69 138 GLY A CA 1
ATOM 1059 C C . GLY A 1 138 ? 10.748 0.279 -10.485 1.00 84.69 138 GLY A C 1
ATOM 1060 O O . GLY A 1 138 ? 11.154 1.439 -10.396 1.00 84.69 138 GLY A O 1
ATOM 1061 N N . LEU A 1 139 ? 10.396 -0.406 -9.407 1.00 87.38 139 LEU A N 1
ATOM 1062 C CA . LEU A 1 139 ? 10.409 0.163 -8.064 1.00 87.38 139 LEU A CA 1
ATOM 1063 C C . LEU A 1 139 ? 11.828 0.197 -7.501 1.00 87.38 139 LEU A C 1
ATOM 1065 O O . LEU A 1 139 ? 12.603 -0.749 -7.637 1.00 87.38 139 LEU A O 1
ATOM 1069 N N . SER A 1 140 ? 12.162 1.307 -6.856 1.00 89.06 140 SER A N 1
ATOM 1070 C CA . SER A 1 140 ? 13.467 1.524 -6.242 1.00 89.06 140 SER A CA 1
ATOM 1071 C C . SER A 1 140 ? 13.727 0.577 -5.062 1.00 89.06 140 SER A C 1
ATOM 1073 O O . SER A 1 140 ? 12.827 -0.062 -4.517 1.00 89.06 140 SER A O 1
ATOM 1075 N N . GLY A 1 141 ? 14.985 0.523 -4.621 1.00 85.94 141 GLY A N 1
ATOM 1076 C CA . GLY A 1 141 ? 15.391 -0.229 -3.432 1.00 85.94 141 GLY A CA 1
ATOM 1077 C C . GLY A 1 141 ? 15.040 0.412 -2.094 1.00 85.94 141 GLY A C 1
ATOM 1078 O O . GLY A 1 141 ? 15.449 -0.128 -1.070 1.00 85.94 141 GLY A O 1
ATOM 1079 N N . SER A 1 142 ? 14.340 1.545 -2.089 1.00 86.50 142 SER A N 1
ATOM 1080 C CA . SER A 1 142 ? 13.964 2.269 -0.877 1.00 86.50 142 SER A CA 1
ATOM 1081 C C . SER A 1 142 ? 12.455 2.203 -0.689 1.00 86.50 142 SER A C 1
ATOM 1083 O O . SER A 1 142 ? 11.697 2.540 -1.600 1.00 86.50 142 SER A O 1
ATOM 1085 N N . VAL A 1 143 ? 12.029 1.791 0.500 1.00 89.25 143 VAL A N 1
ATOM 1086 C CA . VAL A 1 143 ? 10.615 1.675 0.867 1.00 89.25 143 VAL A CA 1
ATOM 1087 C C . VAL A 1 143 ? 10.375 2.265 2.242 1.00 89.25 143 VAL A C 1
ATOM 1089 O O . VAL A 1 143 ? 11.195 2.104 3.150 1.00 89.25 143 VAL A O 1
ATOM 1092 N N . SER A 1 144 ? 9.229 2.917 2.398 1.00 91.00 144 SER A N 1
ATOM 1093 C CA . SER A 1 144 ? 8.732 3.357 3.694 1.00 91.00 144 SER A CA 1
ATOM 1094 C C . SER A 1 144 ? 7.397 2.721 4.026 1.00 91.00 144 SER A C 1
ATOM 1096 O O . SER A 1 144 ? 6.563 2.484 3.157 1.00 91.00 144 SER A O 1
ATOM 1098 N N . GLN A 1 145 ? 7.209 2.432 5.303 1.00 91.25 145 GLN A N 1
ATOM 1099 C CA . GLN A 1 145 ? 5.943 2.020 5.892 1.00 91.25 145 GLN A CA 1
ATOM 1100 C C . GLN A 1 145 ? 5.574 3.050 6.941 1.00 91.25 145 GLN A C 1
ATOM 1102 O O . GLN A 1 145 ? 6.437 3.427 7.730 1.00 91.25 145 GLN A O 1
ATOM 1107 N N . TRP A 1 146 ? 4.338 3.532 6.954 1.00 92.12 146 TRP A N 1
ATOM 1108 C CA . TRP A 1 146 ? 3.946 4.612 7.854 1.00 92.12 146 TRP A CA 1
ATOM 1109 C C . TRP A 1 146 ? 2.464 4.555 8.208 1.00 92.12 146 TRP A C 1
ATOM 1111 O O . TRP A 1 146 ? 1.638 4.147 7.393 1.00 92.12 146 TRP A O 1
ATOM 1121 N N . LEU A 1 147 ? 2.138 4.941 9.445 1.00 91.56 147 LEU A N 1
ATOM 1122 C CA . LEU A 1 147 ? 0.766 5.077 9.936 1.00 91.56 147 LEU A CA 1
ATOM 1123 C C . LEU A 1 147 ? 0.432 6.554 10.115 1.00 91.56 147 LEU A C 1
ATOM 1125 O O . LEU A 1 147 ? 0.911 7.190 11.050 1.00 91.56 147 LEU A O 1
ATOM 1129 N N . GLU A 1 148 ? -0.433 7.074 9.262 1.00 90.81 148 GLU A N 1
ATOM 1130 C CA . GLU A 1 148 ? -0.900 8.454 9.319 1.00 90.81 148 GLU A CA 1
ATOM 1131 C C . GLU A 1 148 ? -2.279 8.544 9.965 1.00 90.81 148 GLU A C 1
ATOM 1133 O O . GLU A 1 148 ? -3.181 7.778 9.623 1.00 90.81 148 GLU A O 1
ATOM 1138 N N . TYR A 1 149 ? -2.451 9.513 10.867 1.00 90.44 149 TYR A N 1
ATOM 1139 C CA . TYR A 1 149 ? -3.764 9.996 11.279 1.00 90.44 149 TYR A CA 1
ATOM 1140 C C . TYR A 1 149 ? -4.069 11.288 10.514 1.00 90.44 149 TYR A C 1
ATOM 1142 O O . TYR A 1 149 ? -3.762 12.394 10.959 1.00 90.44 149 TYR A O 1
ATOM 1150 N N . TYR A 1 150 ? -4.642 11.140 9.320 1.00 88.56 150 TYR A N 1
ATOM 1151 C CA . TYR A 1 150 ? -4.752 12.225 8.344 1.00 88.56 150 TYR A CA 1
ATOM 1152 C C . TYR A 1 150 ? -5.684 13.390 8.728 1.00 88.56 150 TYR A C 1
ATOM 1154 O O . TYR A 1 150 ? -5.537 14.447 8.111 1.00 88.56 150 TYR A O 1
ATOM 1162 N N . PRO A 1 151 ? -6.605 13.310 9.722 1.00 88.12 151 PRO A N 1
ATOM 1163 C CA . PRO A 1 151 ? -7.304 14.502 10.202 1.00 88.12 151 PRO A CA 1
ATOM 1164 C C . PRO A 1 151 ? -6.354 15.628 10.624 1.00 88.12 151 PRO A C 1
ATOM 1166 O O . PRO A 1 151 ? -6.729 16.792 10.543 1.00 88.12 151 PRO A O 1
ATOM 1169 N N . PHE A 1 152 ? -5.117 15.301 11.015 1.00 85.56 152 PHE A N 1
ATOM 1170 C CA . PHE A 1 152 ? -4.110 16.270 11.455 1.00 85.56 152 PHE A CA 1
ATOM 1171 C C . PHE A 1 152 ? -3.527 17.114 10.308 1.00 85.56 152 PHE A C 1
ATOM 1173 O O . PHE A 1 152 ? -3.036 18.210 10.564 1.00 85.56 152 PHE A O 1
ATOM 1180 N N . ASN A 1 153 ? -3.652 16.685 9.047 1.00 82.88 153 ASN A N 1
ATOM 118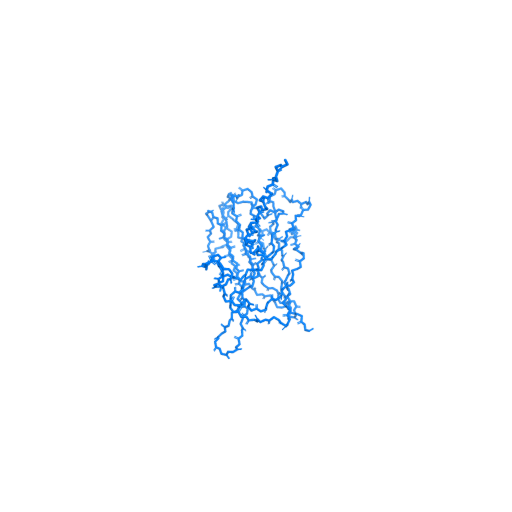1 C CA . ASN A 1 153 ? -2.991 17.327 7.899 1.00 82.88 153 ASN A CA 1
ATOM 1182 C C . ASN A 1 153 ? -3.518 18.727 7.545 1.00 82.88 153 ASN A C 1
ATOM 1184 O O . ASN A 1 153 ? -2.870 19.451 6.792 1.00 82.88 153 ASN A O 1
ATOM 1188 N N . GLY A 1 154 ? -4.689 19.108 8.058 1.00 79.69 154 GLY A N 1
ATOM 1189 C CA . GLY A 1 154 ? -5.300 20.423 7.833 1.00 79.69 154 GLY A CA 1
ATOM 1190 C C . GLY A 1 154 ? -5.598 21.190 9.118 1.00 79.69 154 GLY A C 1
ATOM 1191 O O . GLY A 1 154 ? -6.326 22.180 9.070 1.00 79.69 154 GLY A O 1
ATOM 1192 N N . MET A 1 155 ? -5.100 20.717 10.262 1.00 81.94 155 MET A N 1
ATOM 1193 C CA . MET A 1 155 ? -5.357 21.339 11.558 1.00 81.94 155 MET A CA 1
ATOM 1194 C C . MET A 1 155 ? -4.214 22.257 11.990 1.00 81.94 155 MET A C 1
ATOM 1196 O O . MET A 1 155 ? -3.113 22.235 11.441 1.00 81.94 155 MET A O 1
ATOM 1200 N N . SER A 1 156 ? -4.511 23.090 12.985 1.00 84.12 156 SER A N 1
ATOM 1201 C CA . SER A 1 156 ? -3.547 23.970 13.643 1.00 84.12 156 SER A CA 1
ATOM 1202 C C . SER A 1 156 ? -2.305 23.209 14.108 1.00 84.12 156 SER A C 1
ATOM 1204 O O . SER A 1 156 ? -2.432 22.067 14.528 1.00 84.12 156 SER A O 1
ATOM 1206 N N . PRO A 1 157 ? -1.101 23.799 14.112 1.00 80.06 157 PRO A N 1
ATOM 1207 C CA . PRO A 1 157 ? 0.086 23.136 14.653 1.00 80.06 157 PRO A CA 1
ATOM 1208 C C . PRO A 1 157 ? 0.058 22.989 16.185 1.00 80.06 157 PRO A C 1
ATOM 1210 O O . PRO A 1 157 ? 0.942 22.340 16.743 1.00 80.06 157 PRO A O 1
ATOM 1213 N N . LEU A 1 158 ? -0.906 23.606 16.881 1.00 82.12 158 LEU A N 1
ATOM 1214 C CA . LEU A 1 158 ? -0.999 23.583 18.339 1.00 82.12 158 LEU A CA 1
ATOM 1215 C C . LEU A 1 158 ? -1.624 22.265 18.831 1.00 82.12 158 LEU A C 1
ATOM 1217 O O . LEU A 1 158 ? -2.803 22.024 18.568 1.00 82.12 158 LEU A O 1
ATOM 1221 N N . PRO A 1 159 ? -0.902 21.436 19.616 1.00 79.69 159 PRO A N 1
ATOM 1222 C CA . PRO A 1 159 ? -1.428 20.152 20.092 1.00 79.69 159 PRO A CA 1
ATOM 1223 C C . PRO A 1 159 ? -2.702 20.274 20.936 1.00 79.69 159 PRO A C 1
ATOM 1225 O O . PRO A 1 159 ? -3.526 19.367 20.947 1.00 79.69 159 PRO A O 1
ATOM 1228 N N . SER A 1 160 ? -2.887 21.401 21.631 1.00 84.50 160 SER A N 1
ATOM 1229 C CA . SER A 1 160 ? -4.088 21.686 22.426 1.00 84.50 160 SER A CA 1
ATOM 1230 C C . SER A 1 160 ? -5.358 21.848 21.589 1.00 84.50 160 SER A C 1
ATOM 1232 O O . SER A 1 160 ? -6.453 21.783 22.137 1.00 84.50 160 SER A O 1
ATOM 1234 N N . GLU A 1 161 ? -5.222 22.083 20.284 1.00 84.56 161 GLU A N 1
ATOM 1235 C CA . GLU A 1 161 ? -6.341 22.260 19.353 1.00 84.56 161 GLU A CA 1
ATOM 1236 C C . GLU A 1 161 ? -6.683 20.959 18.610 1.00 84.56 161 GLU A C 1
ATOM 1238 O O . GLU A 1 161 ? -7.602 20.932 17.793 1.00 84.56 161 GLU A O 1
ATOM 1243 N N . HIS A 1 162 ? -5.960 19.865 18.886 1.00 82.31 162 HIS A N 1
ATOM 1244 C CA . HIS A 1 162 ? -6.179 18.577 18.236 1.00 82.31 162 HIS A CA 1
ATOM 1245 C C . HIS A 1 162 ? -7.176 17.724 19.028 1.00 82.31 162 HIS A C 1
ATOM 1247 O O . HIS A 1 162 ? -7.062 17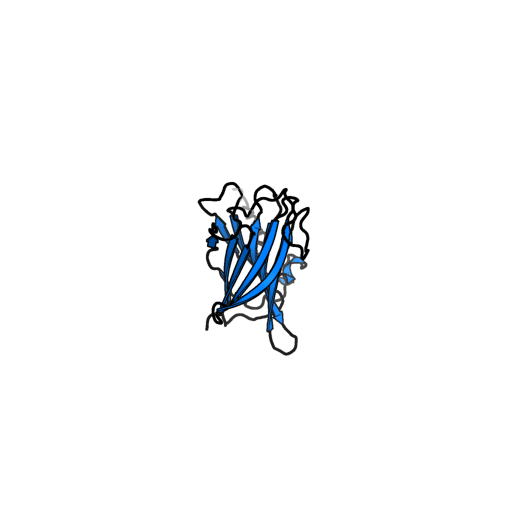.612 20.252 1.00 82.31 162 HIS A O 1
ATOM 1253 N N . PRO A 1 163 ? -8.127 17.048 18.358 1.00 82.12 163 PRO A N 1
ATOM 1254 C CA . PRO A 1 163 ? -8.904 15.998 18.996 1.00 82.12 163 PRO A CA 1
ATOM 1255 C C . PRO A 1 163 ? -7.985 14.849 19.426 1.00 82.12 163 PRO A C 1
ATOM 1257 O O . PRO A 1 163 ? -6.977 14.560 18.775 1.00 82.12 163 PRO A O 1
ATOM 1260 N N . CYS A 1 164 ? -8.367 14.141 20.491 1.00 85.69 164 CYS A N 1
ATOM 1261 C CA . CYS A 1 164 ? -7.651 12.942 20.913 1.00 85.69 164 CYS A CA 1
ATOM 1262 C C . CYS A 1 164 ? -7.595 11.924 19.769 1.00 85.69 164 CYS A C 1
ATOM 1264 O O . CYS A 1 164 ? -8.626 11.510 19.235 1.00 85.69 164 CYS A O 1
ATOM 1266 N N . GLN A 1 165 ? -6.383 11.497 19.426 1.00 87.81 165 GLN A N 1
ATOM 1267 C CA . GLN A 1 165 ? -6.155 10.470 18.422 1.00 87.81 165 GLN A CA 1
ATOM 1268 C C . GLN A 1 165 ? -6.674 9.110 18.944 1.00 87.81 165 GLN A C 1
ATOM 1270 O O . GLN A 1 165 ? -6.195 8.634 19.978 1.00 87.81 165 GLN A O 1
ATOM 1275 N N . PRO A 1 166 ? -7.647 8.459 18.271 1.00 89.75 166 PRO A N 1
ATOM 1276 C CA . PRO A 1 166 ? -8.167 7.163 18.708 1.00 89.75 166 PRO A CA 1
ATOM 1277 C C . PRO A 1 166 ? -7.063 6.108 18.705 1.00 89.75 166 PRO A C 1
ATOM 1279 O O . PRO A 1 166 ? -6.284 6.067 17.763 1.00 89.75 166 PRO A O 1
ATOM 1282 N N . LYS A 1 167 ? -6.995 5.218 19.701 1.00 89.44 167 LYS A N 1
ATOM 1283 C CA . LYS A 1 167 ? -5.963 4.167 19.734 1.00 89.44 167 LYS A CA 1
ATOM 1284 C C . LYS A 1 167 ? -6.010 3.323 18.455 1.00 89.44 167 LYS A C 1
ATOM 1286 O O . LYS A 1 167 ? -7.026 2.695 18.181 1.00 89.44 167 LYS A O 1
ATOM 1291 N N . PHE A 1 168 ? -4.912 3.256 17.713 1.00 87.88 168 PHE A N 1
ATOM 1292 C CA . PHE A 1 168 ? -4.775 2.366 16.565 1.00 87.88 168 PHE A CA 1
ATOM 1293 C C . PHE A 1 168 ? -3.347 1.852 16.500 1.00 87.88 168 PHE A C 1
ATOM 1295 O O . PHE A 1 168 ? -2.402 2.641 16.517 1.00 87.88 168 PHE A O 1
ATOM 1302 N N . HIS A 1 169 ? -3.193 0.534 16.459 1.00 86.94 169 HIS A N 1
ATOM 1303 C CA . HIS A 1 169 ? -1.898 -0.115 16.494 1.00 86.94 169 HIS A CA 1
ATOM 1304 C C . HIS A 1 169 ? -1.786 -1.097 15.335 1.00 86.94 169 HIS A C 1
ATOM 1306 O O . HIS A 1 169 ? -2.646 -1.953 15.114 1.00 86.94 169 HIS A O 1
ATOM 1312 N N . ILE A 1 170 ? -0.710 -0.941 14.575 1.00 85.00 170 ILE A N 1
ATOM 1313 C CA . ILE A 1 170 ? -0.429 -1.764 13.415 1.00 85.00 170 ILE A CA 1
ATOM 1314 C C . ILE A 1 170 ? 1.028 -2.196 13.443 1.00 85.00 170 ILE A C 1
ATOM 1316 O O . ILE A 1 170 ? 1.923 -1.412 13.763 1.00 85.00 170 ILE A O 1
ATOM 1320 N N . TYR A 1 171 ? 1.250 -3.448 13.084 1.00 84.25 171 TYR A N 1
ATOM 1321 C CA . TYR A 1 171 ? 2.562 -4.024 12.886 1.00 84.25 171 TYR A CA 1
ATOM 1322 C C . TYR A 1 171 ? 2.826 -4.137 11.396 1.00 84.25 171 TYR A C 1
ATOM 1324 O O . TYR A 1 171 ? 1.972 -4.583 10.625 1.00 84.25 171 TYR A O 1
ATOM 1332 N N . TYR A 1 172 ? 4.036 -3.766 11.005 1.00 83.06 172 TYR A N 1
ATOM 1333 C CA . TYR A 1 172 ? 4.488 -3.907 9.637 1.00 83.06 172 TYR A CA 1
ATOM 1334 C C . TYR A 1 172 ? 5.476 -5.055 9.519 1.00 83.06 172 TYR A C 1
ATOM 1336 O O . TYR A 1 172 ? 6.427 -5.171 10.294 1.00 83.06 172 TYR A O 1
ATOM 1344 N N . GLY A 1 173 ? 5.257 -5.902 8.522 1.00 79.75 173 GLY A N 1
ATOM 1345 C CA . GLY A 1 173 ? 6.231 -6.899 8.117 1.00 79.75 173 GLY A CA 1
ATOM 1346 C C . GLY A 1 173 ? 7.279 -6.244 7.243 1.00 79.75 173 GLY A C 1
ATOM 1347 O O . GLY A 1 173 ? 6.949 -5.367 6.440 1.00 79.75 173 GLY A O 1
ATOM 1348 N N . LYS A 1 174 ? 8.527 -6.710 7.360 1.00 79.56 174 LYS A N 1
ATOM 1349 C CA . LYS A 1 174 ? 9.579 -6.337 6.416 1.00 79.56 174 LYS A CA 1
ATOM 1350 C C . LYS A 1 174 ? 9.063 -6.593 4.990 1.00 79.56 174 LYS A C 1
ATOM 1352 O O . LYS A 1 174 ? 8.664 -7.725 4.707 1.00 79.56 174 LYS A O 1
ATOM 1357 N N . PRO A 1 175 ? 9.059 -5.579 4.111 1.00 82.12 175 PRO A N 1
ATOM 1358 C CA . PRO A 1 175 ? 8.648 -5.767 2.730 1.00 82.12 175 PRO A CA 1
ATOM 1359 C C . PRO A 1 175 ? 9.475 -6.843 2.022 1.00 82.12 175 PRO A C 1
ATOM 1361 O O . PRO A 1 175 ? 10.697 -6.893 2.195 1.00 82.12 175 PRO A O 1
ATOM 1364 N N . ASN A 1 176 ? 8.820 -7.670 1.206 1.00 72.25 176 ASN A N 1
ATOM 1365 C CA . ASN A 1 176 ? 9.490 -8.638 0.337 1.00 72.25 176 ASN A CA 1
ATOM 1366 C C . ASN A 1 176 ? 9.473 -8.143 -1.109 1.00 72.25 176 ASN A C 1
ATOM 1368 O O . ASN A 1 176 ? 8.522 -7.507 -1.565 1.00 72.25 176 ASN A O 1
ATOM 1372 N N . ASN A 1 177 ? 10.522 -8.479 -1.844 1.00 59.97 177 ASN A N 1
ATOM 1373 C CA . ASN A 1 177 ? 10.685 -8.181 -3.257 1.00 59.97 177 ASN A CA 1
ATOM 1374 C C . ASN A 1 177 ? 10.950 -9.496 -3.995 1.00 59.97 177 ASN A C 1
ATOM 1376 O O . ASN A 1 177 ? 11.846 -10.254 -3.622 1.00 59.97 177 ASN A O 1
ATOM 1380 N N . TYR A 1 178 ? 10.177 -9.766 -5.039 1.00 53.34 178 TYR A N 1
ATOM 1381 C CA . TYR A 1 178 ? 10.382 -10.939 -5.881 1.00 53.34 178 TYR A CA 1
ATOM 1382 C C . TYR A 1 178 ? 11.017 -10.479 -7.198 1.00 53.34 178 TYR A C 1
ATOM 1384 O O . TYR A 1 178 ? 10.523 -9.556 -7.843 1.00 53.34 178 TYR A O 1
ATOM 1392 N N . ILE A 1 179 ? 12.123 -11.111 -7.601 1.00 42.91 179 ILE A N 1
ATOM 1393 C CA . ILE A 1 179 ? 12.549 -11.127 -9.006 1.00 42.91 179 ILE A CA 1
ATOM 1394 C C . ILE A 1 179 ? 11.750 -12.280 -9.606 1.00 42.91 179 ILE A C 1
ATOM 1396 O O . ILE A 1 179 ? 12.075 -13.436 -9.335 1.00 42.91 179 ILE A O 1
ATOM 1400 N N . SER A 1 180 ? 10.641 -12.009 -10.294 1.00 41.03 180 SER A N 1
ATOM 1401 C CA . SER A 1 180 ? 9.821 -13.107 -10.795 1.00 41.03 180 SER A CA 1
ATOM 1402 C C . SER A 1 180 ? 10.573 -13.842 -11.914 1.00 41.03 180 SER A C 1
ATOM 1404 O O . SER A 1 180 ? 10.993 -13.270 -12.918 1.00 41.03 180 SER A O 1
ATOM 1406 N N . GLN A 1 181 ? 10.770 -15.146 -11.744 1.00 35.34 181 GLN A N 1
ATOM 1407 C CA . GLN A 1 181 ? 10.574 -16.034 -12.880 1.00 35.34 181 GLN A CA 1
ATOM 1408 C C . GLN A 1 181 ? 9.053 -16.222 -12.916 1.00 35.34 181 GLN A C 1
ATOM 1410 O O . GLN A 1 181 ? 8.513 -16.682 -11.914 1.00 35.34 181 GLN A O 1
ATOM 1415 N N . TRP A 1 182 ? 8.396 -15.817 -14.014 1.00 35.00 182 TRP A N 1
ATOM 1416 C CA . TRP A 1 182 ? 6.931 -15.720 -14.208 1.00 35.00 182 TRP A CA 1
ATOM 1417 C C . TRP A 1 182 ? 6.312 -14.482 -13.534 1.00 35.00 182 TRP A C 1
ATOM 1419 O O . TRP A 1 182 ? 5.993 -14.518 -12.358 1.00 35.00 182 TRP A O 1
ATOM 1429 N N . THR A 1 183 ? 6.140 -13.325 -14.166 1.00 38.50 183 THR A N 1
ATOM 1430 C CA . THR A 1 183 ? 5.528 -13.021 -15.461 1.00 38.50 183 THR A CA 1
ATOM 1431 C C . THR A 1 183 ? 6.050 -11.662 -15.960 1.00 38.50 183 THR A C 1
ATOM 1433 O O . THR A 1 183 ? 6.446 -10.810 -15.172 1.00 38.50 183 THR A O 1
ATOM 1436 N N . GLN A 1 184 ? 6.067 -11.442 -17.277 1.00 40.53 184 GLN A N 1
ATOM 1437 C CA . GLN A 1 184 ? 6.440 -10.165 -17.909 1.00 40.53 184 GLN A CA 1
ATOM 1438 C C . GLN A 1 184 ? 5.388 -9.053 -17.669 1.00 40.53 184 GLN A C 1
ATOM 1440 O O . GLN A 1 184 ? 5.045 -8.304 -18.581 1.00 40.53 184 GLN A O 1
ATOM 1445 N N . ASP A 1 185 ? 4.829 -8.900 -16.479 1.00 45.69 185 ASP A N 1
ATOM 1446 C CA . ASP A 1 185 ? 3.881 -7.839 -16.148 1.00 45.69 185 ASP A CA 1
ATOM 1447 C C . ASP A 1 185 ? 4.041 -7.422 -14.682 1.00 45.69 185 ASP A C 1
ATOM 1449 O O . ASP A 1 185 ? 3.972 -8.236 -13.771 1.00 45.69 185 ASP A O 1
ATOM 1453 N N . GLY A 1 186 ? 4.298 -6.133 -14.439 1.00 48.28 186 GLY A N 1
ATOM 1454 C CA . GLY A 1 186 ? 4.486 -5.612 -13.086 1.00 48.28 186 GLY A CA 1
ATOM 1455 C C . GLY A 1 186 ? 3.300 -5.966 -12.181 1.00 48.28 186 GLY A C 1
ATOM 1456 O O . GLY A 1 186 ? 2.161 -5.552 -12.423 1.00 48.28 186 GLY A O 1
ATOM 1457 N N . SER A 1 187 ? 3.556 -6.739 -11.130 1.00 48.75 187 SER A N 1
ATOM 1458 C CA . SER A 1 187 ? 2.541 -7.216 -10.189 1.00 48.75 187 SER A CA 1
ATOM 1459 C C . SER A 1 187 ? 2.853 -6.710 -8.781 1.00 48.75 187 SER A C 1
ATOM 1461 O O . SER A 1 187 ? 4.007 -6.550 -8.416 1.00 48.75 187 SER A O 1
ATOM 1463 N N . LEU A 1 188 ? 1.844 -6.382 -7.985 1.00 49.50 188 LEU A N 1
ATOM 1464 C CA . LEU A 1 188 ? 1.988 -5.905 -6.612 1.00 49.50 188 LEU A CA 1
ATOM 1465 C C . LEU A 1 188 ? 1.128 -6.781 -5.699 1.00 49.50 188 LEU A C 1
ATOM 1467 O O . LEU A 1 188 ? -0.083 -6.909 -5.906 1.00 49.50 188 LEU A O 1
ATOM 1471 N N . GLU A 1 189 ? 1.736 -7.336 -4.652 1.00 53.41 189 GLU A N 1
ATOM 1472 C CA . GLU A 1 189 ? 1.037 -8.175 -3.677 1.00 53.41 189 GLU A CA 1
ATOM 1473 C C . GLU A 1 189 ? 0.959 -7.488 -2.312 1.00 53.41 189 GLU A C 1
ATOM 1475 O O . GLU A 1 189 ? 1.940 -7.304 -1.603 1.00 53.41 189 GLU A O 1
ATOM 1480 N N . ILE A 1 190 ? -0.241 -7.126 -1.895 1.00 52.41 190 ILE A N 1
ATOM 1481 C CA . ILE A 1 190 ? -0.536 -6.637 -0.554 1.00 52.41 190 ILE A CA 1
ATOM 1482 C C . ILE A 1 190 ? -1.004 -7.828 0.252 1.00 52.41 190 ILE A C 1
ATOM 1484 O O . ILE A 1 190 ? -1.975 -8.477 -0.117 1.00 52.41 190 ILE A O 1
ATOM 1488 N N . THR A 1 191 ? -0.351 -8.107 1.368 1.00 51.59 191 THR A N 1
ATOM 1489 C CA . THR A 1 191 ? -0.791 -9.161 2.276 1.00 51.59 191 THR A CA 1
ATOM 1490 C C . THR A 1 191 ? -1.202 -8.536 3.602 1.00 51.59 191 THR A C 1
ATOM 1492 O O . THR A 1 191 ? -0.449 -7.744 4.164 1.00 51.59 191 THR A O 1
ATOM 1495 N N . ALA A 1 192 ? -2.379 -8.860 4.130 1.00 47.84 192 ALA A N 1
ATOM 1496 C CA . ALA A 1 192 ? -2.745 -8.448 5.483 1.00 47.84 192 ALA A CA 1
ATOM 1497 C C . ALA A 1 192 ? -3.311 -9.616 6.284 1.00 47.84 192 ALA A C 1
ATOM 1499 O O . ALA A 1 192 ? -4.071 -10.435 5.768 1.00 47.84 192 ALA A O 1
ATOM 1500 N N . GLY A 1 193 ? -2.948 -9.655 7.563 1.00 37.97 193 GLY A N 1
ATOM 1501 C CA . GLY A 1 193 ? -3.520 -10.554 8.556 1.00 37.97 193 GLY A CA 1
ATOM 1502 C C . GLY A 1 193 ? -4.119 -9.768 9.720 1.00 37.97 193 GLY A C 1
ATOM 1503 O O . GLY A 1 193 ? -3.708 -8.648 10.015 1.00 37.97 193 GLY A O 1
ATOM 1504 N N . ILE A 1 194 ? -5.090 -10.359 10.405 1.00 38.00 194 ILE A N 1
ATOM 1505 C CA . ILE A 1 194 ? -5.572 -9.885 11.708 1.00 38.00 194 ILE A CA 1
ATOM 1506 C C . ILE A 1 194 ? -4.966 -10.827 12.766 1.00 38.00 194 ILE A C 1
ATOM 1508 O O . ILE A 1 194 ? -4.829 -12.023 12.505 1.00 38.00 194 ILE A O 1
ATOM 1512 N N . PHE A 1 195 ? -4.538 -10.327 13.928 1.00 36.03 195 PHE A N 1
ATOM 1513 C CA . PHE A 1 195 ? -4.207 -11.212 15.055 1.00 36.03 195 PHE A CA 1
ATOM 1514 C C . PHE A 1 195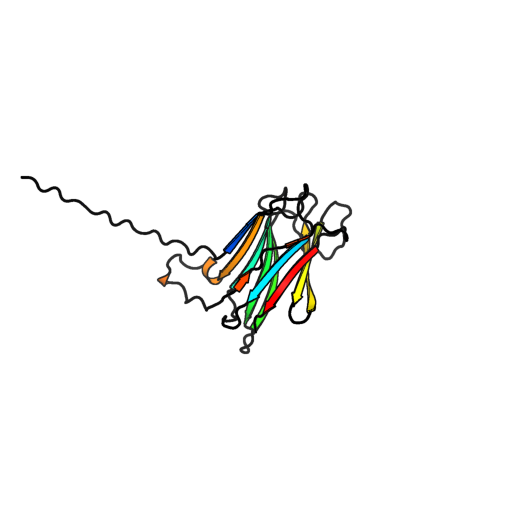 ? -5.483 -11.503 15.850 1.00 36.03 195 PHE A C 1
ATOM 1516 O O . PHE A 1 195 ? -6.270 -10.590 16.093 1.00 36.03 195 PHE A O 1
ATOM 1523 N N . SER A 1 196 ? -5.694 -12.770 16.205 1.00 33.44 196 SER A N 1
ATOM 1524 C CA . SER A 1 196 ? -6.730 -13.224 17.142 1.00 33.44 196 SER 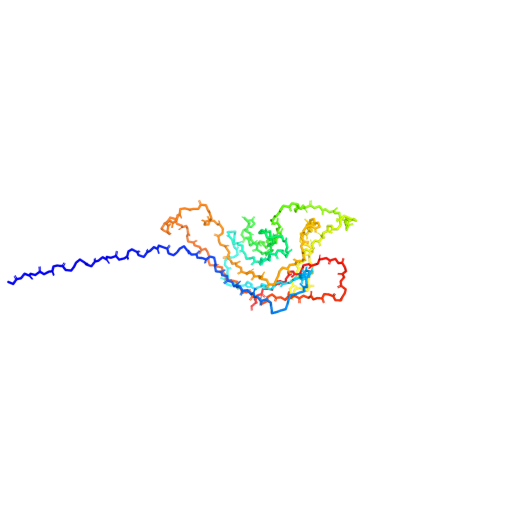A CA 1
ATOM 1525 C C . SER A 1 196 ? -6.179 -13.290 18.556 1.00 33.44 196 SER A C 1
ATOM 1527 O O . SER A 1 196 ? -5.081 -13.883 18.683 1.00 33.44 196 SER A O 1
#

Foldseek 3Di:
DDDDDDDDDDPPPDPPQPDFDKDKFFDPDAPPQGFLEKEKEKEWAPPFDLEAQKWWKKKWAWPQFPPKIKIWGWGWYDPVPPDIDTDIDIDTDHDQKDFDPDPDDPQQKAKEWEWEAEPVVRDIDTRGIMIHGNSTGYTHRMMMTGMGRCVPVPDDSDPVRDDDDGGIDMDIDDMDTDPDPDDPHRYYYYYYYYDD

Radius of gyration: 21.34 Å; chains: 1; bounding box: 56×61×72 Å

Secondary structure (DSSP, 8-state):
--PPP----------------EEEEE-S---TT-BSEEEEEEEE-TTS---TTEEEEEEEEETTSTT-EEEEEEEEEE-SSS-EEEEEEEEEESTT-B-------TTS-EEEEEEEEETTTTEEEEEEEEEE-TT--SEEEEEEEEEEEGGGGGS-S-GGGSPPPPP--EEEEEEEEE--SS-SS-EEEEEEEE--